Protein AF-A0A9Q0RR83-F1 (afdb_monomer_lite)

Sequence (229 aa):
MINAKQMDTSALAWHAYVWVNCEYFIVNYLAFQCLQTGIFFIMFTTILTIINAGHVNETNRTIWKLIGKCRANNSMLPSIPLSCRMIIANQLREHNRITCIVIASSRELFGYINYIFLLTNIPINIIILRRNLFEKQILQDQILLWIIAFTQFLVSLIVFIPPSWCTKVYHSPAKFIPILQPMLRGPSFWIRYKMKYEDLYHRLIDNGPKLALTIGPMRAITYMTSFEV

Structure (mmCIF, N/CA/C/O backbone):
data_AF-A0A9Q0RR83-F1
#
_entry.id   AF-A0A9Q0RR83-F1
#
loop_
_atom_site.group_PDB
_atom_site.id
_atom_site.type_symbol
_atom_site.label_atom_id
_atom_site.label_alt_id
_atom_site.label_comp_id
_atom_site.label_asym_id
_atom_site.label_entity_id
_atom_site.label_seq_id
_atom_site.pdbx_PDB_ins_code
_atom_site.Cartn_x
_atom_site.Cartn_y
_atom_site.Cartn_z
_atom_site.occupancy
_atom_site.B_iso_or_equiv
_atom_site.auth_seq_id
_atom_site.auth_comp_id
_atom_site.auth_asym_id
_atom_site.auth_atom_id
_atom_site.pdbx_PDB_model_num
ATOM 1 N N . MET A 1 1 ? -39.816 -6.344 62.814 1.00 43.62 1 MET A N 1
ATOM 2 C CA . MET A 1 1 ? -39.928 -6.563 61.357 1.00 43.62 1 MET A CA 1
ATOM 3 C C . MET A 1 1 ? -39.153 -5.462 60.657 1.00 43.62 1 MET A C 1
ATOM 5 O O . MET A 1 1 ? -39.652 -4.355 60.523 1.00 43.62 1 MET A O 1
ATOM 9 N N . ILE A 1 2 ? -37.892 -5.739 60.325 1.00 42.09 2 ILE A N 1
ATOM 10 C CA . ILE A 1 2 ? -37.052 -4.839 59.529 1.00 42.09 2 ILE A CA 1
ATOM 11 C C . ILE A 1 2 ? -37.481 -5.035 58.072 1.00 42.09 2 ILE A C 1
ATOM 13 O O . ILE A 1 2 ? -37.556 -6.167 57.597 1.00 42.09 2 ILE A O 1
ATOM 17 N N . ASN A 1 3 ? -37.852 -3.942 57.408 1.00 40.72 3 ASN A N 1
ATOM 18 C CA . ASN A 1 3 ? -38.357 -3.933 56.039 1.00 40.72 3 ASN A CA 1
ATOM 19 C C . ASN A 1 3 ? -37.326 -4.535 55.068 1.00 40.72 3 ASN A C 1
ATOM 21 O O . ASN A 1 3 ? -36.349 -3.882 54.710 1.00 40.72 3 ASN A O 1
ATOM 25 N N . ALA A 1 4 ? -37.596 -5.744 54.567 1.00 46.06 4 ALA A N 1
ATOM 26 C CA . ALA A 1 4 ? -36.810 -6.407 53.521 1.00 46.06 4 ALA A CA 1
ATOM 27 C C . ALA A 1 4 ? -36.736 -5.602 52.202 1.00 46.06 4 ALA A C 1
ATOM 29 O O . ALA A 1 4 ? -35.872 -5.844 51.370 1.00 46.06 4 ALA A O 1
ATOM 30 N N . LYS A 1 5 ? -37.585 -4.580 52.030 1.00 47.41 5 LYS A N 1
ATOM 31 C CA . LYS A 1 5 ? -37.616 -3.708 50.845 1.00 47.41 5 LYS A CA 1
ATOM 32 C C . LYS A 1 5 ? -36.463 -2.700 50.745 1.00 47.41 5 LYS A C 1
ATOM 34 O O . LYS A 1 5 ? -36.331 -2.049 49.716 1.00 47.41 5 LYS A O 1
ATOM 39 N N . GLN A 1 6 ? -35.654 -2.542 51.793 1.00 47.09 6 GLN A N 1
ATOM 40 C CA . GLN A 1 6 ? -34.568 -1.552 51.833 1.00 47.09 6 GLN A CA 1
ATOM 41 C C . GLN A 1 6 ? -33.177 -2.162 51.571 1.00 47.09 6 GLN A C 1
ATOM 43 O O . GLN A 1 6 ? -32.208 -1.423 51.435 1.00 47.09 6 GLN A O 1
ATOM 48 N N . MET A 1 7 ? -33.082 -3.496 51.463 1.00 42.69 7 MET A N 1
ATOM 49 C CA . MET A 1 7 ? -31.838 -4.216 51.145 1.00 42.69 7 MET A CA 1
ATOM 50 C C . MET A 1 7 ? -31.662 -4.527 49.649 1.00 42.69 7 MET A C 1
ATOM 52 O O . MET A 1 7 ? -30.530 -4.705 49.213 1.00 42.69 7 MET A O 1
ATOM 56 N N . ASP A 1 8 ? -32.724 -4.522 48.837 1.00 49.00 8 ASP A N 1
ATOM 57 C CA . ASP A 1 8 ? -32.602 -4.838 47.401 1.00 49.00 8 ASP A CA 1
ATOM 58 C C . ASP A 1 8 ? -31.987 -3.704 46.567 1.00 49.00 8 ASP A C 1
ATOM 60 O O . ASP A 1 8 ? -31.384 -3.942 45.521 1.00 49.00 8 ASP A O 1
ATOM 64 N N . THR A 1 9 ? -32.077 -2.455 47.026 1.00 53.69 9 THR A N 1
ATOM 65 C CA . THR A 1 9 ? -31.518 -1.310 46.293 1.00 53.69 9 THR A CA 1
ATOM 66 C C . THR A 1 9 ? -30.002 -1.197 46.438 1.00 53.69 9 THR A C 1
ATOM 68 O O . THR A 1 9 ? -29.353 -0.667 45.537 1.00 53.69 9 THR A O 1
ATOM 71 N N . SER A 1 10 ? -29.411 -1.723 47.518 1.00 60.09 10 SER A N 1
ATOM 72 C CA . SER A 1 10 ? -27.960 -1.673 47.727 1.00 60.09 10 SER A CA 1
ATOM 73 C C . SER A 1 10 ? -27.226 -2.700 46.868 1.00 60.09 10 SER A C 1
ATOM 75 O O . SER A 1 10 ? -26.232 -2.345 46.243 1.00 60.09 10 SER A O 1
ATOM 77 N N . ALA A 1 11 ? -27.738 -3.931 46.758 1.00 60.41 11 ALA A N 1
ATOM 78 C CA . ALA A 1 11 ? -27.144 -4.972 45.918 1.00 60.41 11 ALA A CA 1
ATOM 79 C C . ALA A 1 11 ? -27.213 -4.612 44.425 1.00 60.41 11 ALA A C 1
ATOM 81 O O . ALA A 1 11 ? -26.231 -4.784 43.703 1.00 60.41 11 ALA A O 1
ATOM 82 N N . LEU A 1 12 ? -28.337 -4.044 43.974 1.00 65.00 12 LEU A N 1
ATOM 83 C CA . LEU A 1 12 ? -28.515 -3.614 42.586 1.00 65.00 12 LEU A CA 1
ATOM 84 C C . LEU A 1 12 ? -27.626 -2.408 42.237 1.00 65.00 12 LEU A C 1
ATOM 86 O O . LEU A 1 12 ? -27.020 -2.377 41.168 1.00 65.00 12 LEU A O 1
ATOM 90 N N . ALA A 1 13 ? -27.488 -1.444 43.157 1.00 68.00 13 ALA A N 1
ATOM 91 C CA . ALA A 1 13 ? -26.576 -0.311 42.999 1.00 68.00 13 ALA A CA 1
ATOM 92 C C . ALA A 1 13 ? -25.103 -0.750 43.002 1.00 68.00 13 ALA A C 1
ATOM 94 O O . ALA A 1 13 ? -24.301 -0.229 42.227 1.00 68.00 13 ALA A O 1
ATOM 95 N N . TRP A 1 14 ? -24.751 -1.737 43.828 1.00 70.81 14 TRP A N 1
ATOM 96 C CA . TRP A 1 14 ? -23.403 -2.298 43.876 1.00 70.81 14 TRP A CA 1
ATOM 97 C C . TRP A 1 14 ? -23.072 -3.072 42.594 1.00 70.81 14 TRP A C 1
ATOM 99 O O . TRP A 1 14 ? -22.013 -2.863 42.007 1.00 70.81 14 TRP A O 1
ATOM 109 N N . HIS A 1 15 ? -24.009 -3.884 42.093 1.00 68.12 15 HIS A N 1
ATOM 110 C CA . HIS A 1 15 ? -23.879 -4.556 40.798 1.00 68.12 15 HIS A CA 1
ATOM 111 C C . HIS A 1 15 ? -23.732 -3.564 39.641 1.00 68.12 15 HIS A C 1
ATOM 113 O O . HIS A 1 15 ? -22.855 -3.747 38.799 1.00 68.12 15 HIS A O 1
ATOM 119 N N . ALA A 1 16 ? -24.535 -2.496 39.616 1.00 73.06 16 ALA A N 1
ATOM 120 C CA . ALA A 1 16 ? -24.423 -1.445 38.607 1.00 73.06 16 ALA A CA 1
ATOM 121 C C . ALA A 1 16 ? -23.063 -0.730 38.677 1.00 73.06 16 ALA A C 1
ATOM 123 O O . ALA A 1 16 ? -22.430 -0.509 37.647 1.00 73.06 16 ALA A O 1
ATOM 124 N N . TYR A 1 17 ? -22.572 -0.425 39.881 1.00 74.06 17 TYR A N 1
ATOM 125 C CA . TYR A 1 17 ? -21.268 0.207 40.078 1.00 74.06 17 TYR A CA 1
ATOM 126 C C . TYR A 1 17 ? -20.109 -0.684 39.614 1.00 74.06 17 TYR A C 1
ATOM 128 O O . TYR A 1 17 ? -19.226 -0.222 38.891 1.00 74.06 17 TYR A O 1
ATOM 136 N N . VAL A 1 18 ? -20.108 -1.970 39.980 1.00 78.44 18 VAL A N 1
ATOM 137 C CA . VAL A 1 18 ? -19.089 -2.924 39.512 1.00 78.44 18 VAL A CA 1
ATOM 138 C C . VAL A 1 18 ? -19.131 -3.052 37.997 1.00 78.44 18 VAL A C 1
ATOM 140 O O . VAL A 1 18 ? -18.085 -2.998 37.356 1.00 78.44 18 VAL A O 1
ATOM 143 N N . TRP A 1 19 ? -20.326 -3.148 37.415 1.00 78.19 19 TRP A N 1
ATOM 144 C CA . TRP A 1 19 ? -20.486 -3.286 35.973 1.00 78.19 19 TRP A CA 1
ATOM 145 C C . TRP A 1 19 ? -19.945 -2.074 35.207 1.00 78.19 19 TRP A C 1
ATOM 147 O O . TRP A 1 19 ? -19.177 -2.245 34.264 1.00 78.19 19 TRP A O 1
ATOM 157 N N . VAL A 1 20 ? -20.244 -0.853 35.663 1.00 75.94 20 VAL A N 1
ATOM 158 C CA . VAL A 1 20 ? -19.718 0.387 35.065 1.00 75.94 20 VAL A CA 1
ATOM 159 C C . VAL A 1 20 ? -18.190 0.453 35.155 1.00 75.94 20 VAL A C 1
ATOM 161 O O . VAL A 1 20 ? -17.536 0.819 34.179 1.00 75.94 20 VAL A O 1
ATOM 164 N N . ASN A 1 21 ? -17.596 0.055 36.285 1.00 78.06 21 ASN A N 1
ATOM 165 C CA . ASN A 1 21 ? -16.137 0.025 36.427 1.00 78.06 21 ASN A CA 1
ATOM 166 C C . ASN A 1 21 ? -15.485 -1.045 35.540 1.00 78.06 21 ASN A C 1
ATOM 168 O O . ASN A 1 21 ? -14.443 -0.788 34.938 1.00 78.06 21 ASN A O 1
ATOM 172 N N . CYS A 1 22 ? -16.100 -2.225 35.421 1.00 81.44 22 CYS A N 1
ATOM 173 C CA . CYS A 1 22 ? -15.646 -3.268 34.506 1.00 81.44 22 CYS A CA 1
ATOM 174 C C . CYS A 1 22 ? -15.720 -2.803 33.048 1.00 81.44 22 CYS A C 1
ATOM 176 O O . CYS A 1 22 ? -14.748 -2.969 32.314 1.00 81.44 22 CYS A O 1
ATOM 178 N N . GLU A 1 23 ? -16.822 -2.172 32.632 1.00 75.75 23 GLU A N 1
ATOM 179 C CA . GLU A 1 23 ? -16.951 -1.589 31.294 1.00 75.75 23 GLU A CA 1
ATOM 180 C C . GLU A 1 23 ? -15.876 -0.528 31.040 1.00 75.75 23 GLU A C 1
ATOM 182 O O . GLU A 1 23 ? -15.204 -0.571 30.011 1.00 75.75 23 GLU A O 1
ATOM 187 N N . TYR A 1 24 ? -15.656 0.386 31.989 1.00 78.12 24 TYR A N 1
ATOM 188 C CA . TYR A 1 24 ? -14.642 1.430 31.855 1.00 78.12 24 TYR A CA 1
ATOM 189 C C . TYR A 1 24 ? -13.230 0.842 31.740 1.00 78.12 24 TYR A C 1
ATOM 191 O O . TYR A 1 24 ? -12.451 1.257 30.880 1.00 78.12 24 TYR A O 1
ATOM 199 N N . PHE A 1 25 ? -12.902 -0.165 32.554 1.00 82.38 25 PHE A N 1
ATOM 200 C CA . PHE A 1 25 ? -11.623 -0.870 32.476 1.00 82.38 25 PHE A CA 1
ATOM 201 C C . PHE A 1 25 ? -11.433 -1.556 31.117 1.00 82.38 25 PHE A C 1
ATOM 203 O O . PHE A 1 25 ? -10.384 -1.400 30.492 1.00 82.38 25 PHE A O 1
ATOM 210 N N . ILE A 1 26 ? -12.461 -2.255 30.622 1.00 80.06 26 ILE A N 1
ATOM 211 C CA . ILE A 1 26 ? -12.435 -2.926 29.316 1.00 80.06 26 ILE A CA 1
ATOM 212 C C . ILE A 1 26 ? -12.241 -1.906 28.189 1.00 80.06 26 ILE A C 1
ATOM 214 O O . ILE A 1 26 ? -11.388 -2.112 27.328 1.00 80.06 26 ILE A O 1
ATOM 218 N N . VAL A 1 27 ? -12.975 -0.790 28.202 1.00 74.94 27 VAL A N 1
ATOM 219 C CA . VAL A 1 27 ? -12.863 0.260 27.177 1.00 74.94 27 VAL A CA 1
ATOM 220 C C . VAL A 1 27 ? -11.465 0.880 27.169 1.00 74.94 27 VAL A C 1
ATOM 222 O O . VAL A 1 27 ? -10.871 1.011 26.101 1.00 74.94 27 VAL A O 1
ATOM 225 N N . ASN A 1 28 ? -10.901 1.207 28.336 1.00 78.06 28 ASN A N 1
ATOM 226 C CA . ASN A 1 28 ? -9.549 1.771 28.421 1.00 78.06 28 ASN A CA 1
ATOM 227 C C . ASN A 1 28 ? -8.477 0.774 27.974 1.00 78.06 28 ASN A C 1
ATOM 229 O O . ASN A 1 28 ? -7.560 1.140 27.239 1.00 78.06 28 ASN A O 1
ATOM 233 N N . TYR A 1 29 ? -8.608 -0.493 28.371 1.00 82.25 29 TYR A N 1
ATOM 234 C CA . TYR A 1 29 ? -7.702 -1.549 27.935 1.00 82.25 29 TYR A CA 1
ATOM 235 C C . TYR A 1 29 ? -7.748 -1.737 26.412 1.00 82.25 29 TYR A C 1
ATOM 237 O O . TYR A 1 29 ? -6.704 -1.769 25.761 1.00 82.25 29 TYR A O 1
ATOM 245 N N . LEU A 1 30 ? -8.947 -1.797 25.824 1.00 76.25 30 LEU A N 1
ATOM 246 C CA . LEU A 1 30 ? -9.130 -1.913 24.375 1.00 76.25 30 LEU A CA 1
ATOM 247 C C . LEU A 1 30 ? -8.596 -0.688 23.626 1.00 76.25 30 LEU A C 1
ATOM 249 O O . LEU A 1 30 ? -7.949 -0.846 22.593 1.00 76.25 30 LEU A O 1
ATOM 253 N N . ALA A 1 31 ? -8.810 0.520 24.152 1.00 74.44 31 ALA A N 1
ATOM 254 C CA . ALA A 1 31 ? -8.271 1.747 23.572 1.00 74.44 31 ALA A CA 1
ATOM 255 C C . ALA A 1 31 ? -6.734 1.745 23.579 1.00 74.44 31 ALA A C 1
ATOM 257 O O . ALA A 1 31 ? -6.111 2.050 22.561 1.00 74.44 31 ALA A O 1
ATOM 258 N N . PHE A 1 32 ? -6.115 1.335 24.691 1.00 82.00 32 PHE A N 1
ATOM 259 C CA . PHE A 1 32 ? -4.662 1.213 24.794 1.00 82.00 32 PHE A CA 1
ATOM 260 C C . PHE A 1 32 ? -4.104 0.176 23.809 1.00 82.00 32 PHE A C 1
ATOM 262 O O . PHE A 1 32 ? -3.148 0.461 23.087 1.00 82.00 32 PHE A O 1
ATOM 269 N N . GLN A 1 33 ? -4.741 -0.994 23.708 1.00 79.25 33 GLN A N 1
ATOM 270 C CA . GLN A 1 33 ? -4.362 -2.029 22.741 1.00 79.25 33 GLN A CA 1
ATOM 271 C C . GLN A 1 33 ? -4.506 -1.549 21.291 1.00 79.25 33 GLN A C 1
ATOM 273 O O . GLN A 1 33 ? -3.616 -1.775 20.468 1.00 79.25 33 GLN A O 1
ATOM 278 N N . CYS A 1 34 ? -5.588 -0.835 20.968 1.00 75.56 34 CYS A N 1
ATOM 279 C CA . CYS A 1 34 ? -5.803 -0.245 19.646 1.00 75.56 34 CYS A CA 1
ATOM 280 C C . CYS A 1 34 ? -4.717 0.786 19.299 1.00 75.56 34 CYS A C 1
ATOM 282 O O . CYS A 1 34 ? -4.248 0.844 18.163 1.00 75.56 34 CYS A O 1
ATOM 284 N N . LEU A 1 35 ? -4.287 1.586 20.275 1.00 81.69 35 LEU A N 1
ATOM 285 C CA . LEU A 1 35 ? -3.242 2.586 20.083 1.00 81.69 35 LEU A CA 1
ATOM 286 C C . LEU A 1 35 ? -1.868 1.930 19.895 1.00 81.69 35 LEU A C 1
ATOM 288 O O . LEU A 1 35 ? -1.144 2.283 18.966 1.00 81.69 35 LEU A O 1
ATOM 292 N N . GLN A 1 36 ? -1.526 0.936 20.717 1.00 84.88 36 GLN A N 1
ATOM 293 C CA . GLN A 1 36 ? -0.263 0.202 20.607 1.00 84.88 36 GLN A CA 1
ATOM 294 C C . GLN A 1 36 ? -0.145 -0.533 19.263 1.00 84.88 36 GLN A C 1
ATOM 296 O O . GLN A 1 36 ? 0.878 -0.429 18.581 1.00 84.88 36 GLN A O 1
ATOM 301 N N . THR A 1 37 ? -1.201 -1.241 18.856 1.00 81.31 37 THR A N 1
ATOM 302 C CA . THR A 1 37 ? -1.258 -1.915 17.549 1.00 81.31 37 THR A CA 1
ATOM 303 C C . THR A 1 37 ? -1.238 -0.911 16.398 1.00 81.31 37 THR A C 1
ATOM 305 O O . THR A 1 37 ? -0.493 -1.098 15.437 1.00 81.31 37 THR A O 1
ATOM 308 N N . GLY A 1 38 ? -1.962 0.204 16.525 1.00 81.94 38 GLY A N 1
ATOM 309 C CA . GLY A 1 38 ? -1.946 1.305 15.567 1.00 81.94 38 GLY A CA 1
ATOM 310 C C . GLY A 1 38 ? -0.547 1.870 15.326 1.00 81.94 38 GLY A C 1
ATOM 311 O O . GLY A 1 38 ? -0.111 1.954 14.181 1.00 81.94 38 GLY A O 1
ATOM 312 N N . ILE A 1 39 ? 0.193 2.196 16.390 1.00 86.19 39 ILE A N 1
ATOM 313 C CA . ILE A 1 39 ? 1.569 2.712 16.291 1.00 86.19 39 ILE A CA 1
ATOM 314 C C . ILE A 1 39 ? 2.483 1.712 15.580 1.00 86.19 39 ILE A C 1
ATOM 316 O O . ILE A 1 39 ? 3.244 2.100 14.690 1.00 86.19 39 ILE A O 1
ATOM 320 N N . PHE A 1 40 ? 2.397 0.430 15.942 1.00 85.75 40 PHE A N 1
ATOM 321 C CA . PHE A 1 40 ? 3.182 -0.620 15.299 1.00 85.75 40 PHE A CA 1
ATOM 322 C C . PHE A 1 40 ? 2.916 -0.674 1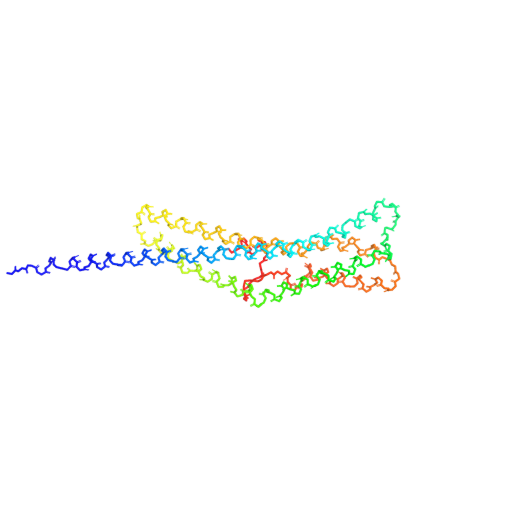3.786 1.00 85.75 40 PHE A C 1
ATOM 324 O O . PHE A 1 40 ? 3.863 -0.669 12.993 1.00 85.75 40 PHE A O 1
ATOM 331 N N . PHE A 1 41 ? 1.644 -0.641 13.370 1.00 82.31 41 PHE A N 1
ATOM 332 C CA . PHE A 1 41 ? 1.292 -0.640 11.950 1.00 82.31 41 PHE A CA 1
ATOM 333 C C . PHE A 1 41 ? 1.744 0.621 11.231 1.00 82.31 41 PHE A C 1
ATOM 335 O O . PHE A 1 41 ? 2.294 0.510 10.140 1.00 82.31 41 PHE A O 1
ATOM 342 N N . ILE A 1 42 ? 1.597 1.793 11.847 1.00 86.31 42 ILE A N 1
ATOM 343 C CA . ILE A 1 42 ? 2.068 3.061 11.280 1.00 86.31 42 ILE A CA 1
ATOM 344 C C . ILE A 1 42 ? 3.574 3.011 11.009 1.00 86.31 42 ILE A C 1
ATOM 346 O O . ILE A 1 42 ? 4.007 3.332 9.900 1.00 86.31 42 ILE A O 1
ATOM 350 N N . MET A 1 43 ? 4.388 2.590 11.983 1.00 86.88 43 MET A N 1
ATOM 351 C CA . MET A 1 43 ? 5.840 2.498 11.790 1.00 86.88 43 MET A CA 1
ATOM 352 C C . MET A 1 43 ? 6.176 1.547 10.640 1.00 86.88 43 MET A C 1
ATOM 354 O O . MET A 1 43 ? 6.969 1.877 9.755 1.00 86.88 43 MET A O 1
ATOM 358 N N . PHE A 1 44 ? 5.531 0.384 10.622 1.00 82.00 44 PHE A N 1
ATOM 359 C CA . PHE A 1 44 ? 5.811 -0.658 9.650 1.00 82.00 44 PHE A CA 1
ATOM 360 C C . PHE A 1 44 ? 5.388 -0.277 8.221 1.00 82.00 44 PHE A C 1
ATOM 362 O O . PHE A 1 44 ? 6.184 -0.423 7.289 1.00 82.00 44 PHE A O 1
ATOM 369 N N . THR A 1 45 ? 4.182 0.274 8.025 1.00 82.75 45 THR A N 1
ATOM 370 C CA . THR A 1 45 ? 3.717 0.722 6.700 1.00 82.75 45 THR A CA 1
ATOM 371 C C . THR A 1 45 ? 4.531 1.903 6.184 1.00 82.75 45 THR A C 1
ATOM 373 O O . THR A 1 45 ? 4.801 1.978 4.982 1.00 82.75 45 THR A O 1
ATOM 376 N N . THR A 1 46 ? 4.985 2.790 7.072 1.00 85.25 46 THR A N 1
ATOM 377 C CA . THR A 1 46 ? 5.823 3.936 6.704 1.00 85.25 46 THR A CA 1
ATOM 378 C C . THR A 1 46 ? 7.203 3.481 6.234 1.00 85.25 46 THR A C 1
ATOM 380 O O . THR A 1 46 ? 7.629 3.872 5.147 1.00 85.25 46 THR A O 1
ATOM 383 N N . ILE A 1 47 ? 7.874 2.599 6.985 1.00 86.06 47 ILE A N 1
ATOM 384 C CA . ILE A 1 47 ? 9.186 2.045 6.605 1.00 86.06 47 ILE A CA 1
ATOM 385 C C . ILE A 1 47 ? 9.092 1.313 5.268 1.00 86.06 47 ILE A C 1
ATOM 387 O O . ILE A 1 47 ? 9.883 1.582 4.360 1.00 86.06 47 ILE A O 1
ATOM 391 N N . LEU A 1 48 ? 8.096 0.431 5.127 1.00 82.62 48 LEU A N 1
ATOM 392 C CA . LEU A 1 48 ? 7.871 -0.297 3.885 1.00 82.62 48 LEU A CA 1
ATOM 393 C C . LEU A 1 48 ? 7.710 0.679 2.723 1.00 82.62 48 LEU A C 1
ATOM 395 O O . LEU A 1 48 ? 8.386 0.539 1.710 1.00 82.62 48 LEU A O 1
ATOM 399 N N . THR A 1 49 ? 6.849 1.684 2.883 1.00 84.81 49 THR A N 1
ATOM 400 C CA . THR A 1 49 ? 6.563 2.669 1.839 1.00 84.81 49 THR A CA 1
ATOM 401 C C . THR A 1 49 ? 7.809 3.456 1.450 1.00 84.81 49 THR A C 1
ATOM 403 O O . THR A 1 49 ? 8.062 3.613 0.258 1.00 84.81 49 THR A O 1
ATOM 406 N N . ILE A 1 50 ? 8.613 3.908 2.417 1.00 87.25 50 ILE A N 1
ATOM 407 C CA . ILE A 1 50 ? 9.844 4.667 2.159 1.00 87.25 50 ILE A CA 1
ATOM 408 C C . ILE A 1 50 ? 10.826 3.842 1.325 1.00 87.25 50 ILE A C 1
ATOM 410 O O . ILE A 1 50 ? 11.284 4.316 0.285 1.00 87.25 50 ILE A O 1
ATOM 414 N N . ILE A 1 51 ? 11.119 2.609 1.743 1.00 86.81 51 ILE A N 1
ATOM 415 C CA . ILE A 1 51 ? 12.096 1.746 1.064 1.00 86.81 51 ILE A CA 1
ATOM 416 C C . ILE A 1 51 ? 11.613 1.431 -0.353 1.00 86.81 51 ILE A C 1
ATOM 418 O O . ILE A 1 51 ? 12.303 1.660 -1.348 1.00 86.81 51 ILE A O 1
ATOM 422 N N . ASN A 1 52 ? 10.382 0.948 -0.452 1.00 84.50 52 ASN A N 1
ATOM 423 C CA . ASN A 1 52 ? 9.835 0.428 -1.689 1.00 84.50 52 ASN A CA 1
ATOM 424 C C . ASN A 1 52 ? 9.519 1.516 -2.719 1.00 84.50 52 ASN A C 1
ATOM 426 O O . ASN A 1 52 ? 9.929 1.420 -3.880 1.00 84.50 52 ASN A O 1
ATOM 430 N N . ALA A 1 53 ? 8.803 2.564 -2.309 1.00 87.06 53 ALA A N 1
ATOM 431 C CA . ALA A 1 53 ? 8.487 3.671 -3.201 1.00 87.06 53 ALA A CA 1
ATOM 432 C C . ALA A 1 53 ? 9.743 4.490 -3.526 1.00 87.06 53 ALA A C 1
ATOM 434 O O . ALA A 1 53 ? 9.868 4.983 -4.647 1.00 87.06 53 ALA A O 1
ATOM 435 N N . GLY A 1 54 ? 10.686 4.604 -2.583 1.00 87.12 54 GLY A N 1
ATOM 436 C CA . GLY A 1 54 ? 11.980 5.250 -2.792 1.00 87.12 54 GLY A CA 1
ATOM 437 C C . GLY A 1 54 ? 12.758 4.612 -3.940 1.00 87.12 54 GLY A C 1
ATOM 438 O O . GLY A 1 54 ? 13.074 5.296 -4.916 1.00 87.12 54 GLY A O 1
ATOM 439 N N . HIS A 1 55 ? 12.973 3.294 -3.890 1.00 87.31 55 HIS A N 1
ATOM 440 C CA . HIS A 1 55 ? 13.704 2.573 -4.937 1.00 87.31 55 HIS A CA 1
ATOM 441 C C . HIS A 1 55 ? 13.016 2.632 -6.311 1.00 87.31 55 HIS A C 1
ATOM 443 O O . HIS A 1 55 ? 13.672 2.823 -7.341 1.00 87.31 55 HIS A O 1
ATOM 449 N N . VAL A 1 56 ? 11.684 2.524 -6.362 1.00 88.12 56 VAL A N 1
ATOM 450 C CA . VAL A 1 56 ? 10.949 2.652 -7.632 1.00 88.12 56 VAL A CA 1
ATOM 451 C C . VAL A 1 56 ? 11.029 4.076 -8.183 1.00 88.12 56 VAL A C 1
ATOM 453 O O . VAL A 1 56 ? 11.253 4.264 -9.377 1.00 88.12 56 VAL A O 1
ATOM 456 N N . ASN A 1 57 ? 10.911 5.099 -7.337 1.00 90.19 57 ASN A N 1
ATOM 457 C CA . ASN A 1 57 ? 11.040 6.486 -7.781 1.00 90.19 57 ASN A CA 1
ATOM 458 C C . ASN A 1 57 ? 12.454 6.806 -8.276 1.00 90.19 57 ASN A C 1
ATOM 460 O O . ASN A 1 57 ? 12.605 7.500 -9.282 1.00 90.19 57 ASN A O 1
ATOM 464 N N . GLU A 1 58 ? 13.490 6.294 -7.614 1.00 89.81 58 GLU A N 1
ATOM 465 C CA . GLU A 1 58 ? 14.882 6.493 -8.017 1.00 89.81 58 GLU A CA 1
ATOM 466 C C . GLU A 1 58 ? 15.181 5.861 -9.386 1.00 89.81 58 GLU A C 1
ATOM 468 O O . GLU A 1 58 ? 15.723 6.516 -10.289 1.00 89.81 58 GLU A O 1
ATOM 473 N N . THR A 1 59 ? 14.754 4.612 -9.583 1.00 88.56 59 THR A N 1
ATOM 474 C CA . THR A 1 59 ? 14.906 3.914 -10.868 1.00 88.56 59 THR A CA 1
ATOM 475 C C . THR A 1 59 ? 14.117 4.611 -11.981 1.00 88.56 59 THR A C 1
ATOM 477 O O . THR A 1 59 ? 14.658 4.865 -13.061 1.00 88.56 59 THR A O 1
ATOM 480 N N . ASN A 1 60 ? 12.885 5.044 -11.705 1.00 90.00 60 ASN A N 1
ATOM 481 C CA . ASN A 1 60 ? 12.059 5.779 -12.664 1.00 90.00 60 ASN A CA 1
ATOM 482 C C . ASN A 1 60 ? 12.632 7.162 -13.003 1.00 90.00 60 ASN A C 1
ATOM 484 O O . ASN A 1 60 ? 12.621 7.566 -14.167 1.00 90.00 60 ASN A O 1
ATOM 488 N N . ARG A 1 61 ? 13.190 7.886 -12.025 1.00 90.88 61 ARG A N 1
ATOM 489 C CA . ARG A 1 61 ? 13.856 9.180 -12.252 1.00 90.88 61 ARG A CA 1
ATOM 490 C C . ARG A 1 61 ? 15.060 9.029 -13.178 1.00 90.88 61 ARG A C 1
ATOM 492 O O . ARG A 1 61 ? 15.306 9.906 -14.005 1.00 90.88 61 ARG A O 1
ATOM 499 N N . THR A 1 62 ? 15.790 7.925 -13.065 1.00 90.12 62 THR A N 1
ATOM 500 C CA . THR A 1 62 ? 16.928 7.620 -13.941 1.00 90.12 62 THR A CA 1
ATOM 501 C C . THR A 1 62 ? 16.482 7.430 -15.393 1.00 90.12 62 THR A C 1
ATOM 503 O O . THR A 1 62 ? 17.093 8.006 -16.296 1.00 90.12 62 THR A O 1
ATOM 506 N N . ILE A 1 63 ? 15.368 6.727 -15.624 1.00 90.19 63 ILE A N 1
ATOM 507 C CA . ILE A 1 63 ? 14.771 6.585 -16.962 1.00 90.19 63 ILE A CA 1
ATOM 508 C C . ILE A 1 63 ? 14.262 7.926 -17.498 1.00 90.19 63 ILE A C 1
ATOM 510 O O . ILE A 1 63 ? 14.551 8.272 -18.640 1.00 90.19 63 ILE A O 1
ATOM 514 N N . TRP A 1 64 ? 13.587 8.736 -16.681 1.00 90.44 64 TRP A N 1
ATOM 515 C CA . TRP A 1 64 ? 13.144 10.072 -17.097 1.00 90.44 64 TRP A CA 1
ATOM 516 C C . TRP A 1 64 ? 14.302 10.986 -17.501 1.00 90.44 64 TRP A C 1
ATOM 518 O O . TRP A 1 64 ? 14.221 11.666 -18.524 1.00 90.44 64 TRP A O 1
ATOM 528 N N . LYS A 1 65 ? 15.408 10.973 -16.746 1.00 90.44 65 LYS A N 1
ATOM 529 C CA . LYS A 1 65 ? 16.634 11.699 -17.115 1.00 90.44 65 LYS A CA 1
ATOM 530 C C . LYS A 1 65 ? 17.199 11.203 -18.447 1.00 90.44 65 LYS A C 1
ATOM 532 O O . LYS A 1 65 ? 17.633 12.019 -19.255 1.00 90.44 65 LYS A O 1
ATOM 537 N N . LEU A 1 66 ? 17.188 9.889 -18.687 1.00 87.75 66 LEU A N 1
ATOM 538 C CA . LEU A 1 66 ? 17.640 9.302 -19.949 1.00 87.75 66 LEU A CA 1
ATOM 539 C C . LEU A 1 66 ? 16.765 9.752 -21.127 1.00 87.75 66 LEU A C 1
ATOM 541 O O . LEU A 1 66 ? 17.297 10.214 -22.135 1.00 87.75 66 LEU A O 1
ATOM 545 N N . ILE A 1 67 ? 15.440 9.676 -20.981 1.00 87.12 67 ILE A N 1
ATOM 546 C CA . ILE A 1 67 ? 14.476 10.133 -21.991 1.00 87.12 67 ILE A CA 1
ATOM 547 C C . ILE A 1 67 ? 14.682 11.625 -22.285 1.00 87.12 67 ILE A C 1
ATOM 549 O O . ILE A 1 67 ? 14.756 12.015 -23.448 1.00 87.12 67 ILE A O 1
ATOM 553 N N . GLY A 1 68 ? 14.840 12.449 -21.243 1.00 87.25 68 GLY A N 1
ATOM 554 C CA . GLY A 1 68 ? 15.099 13.884 -21.376 1.00 87.25 68 GLY A CA 1
ATOM 555 C C . GLY A 1 68 ? 16.385 14.189 -22.147 1.00 87.25 68 GLY A C 1
ATOM 556 O O . GLY A 1 68 ? 16.357 14.994 -23.073 1.00 87.25 68 GLY A O 1
ATOM 557 N N . LYS A 1 69 ? 17.488 13.492 -21.836 1.00 86.44 69 LYS A N 1
ATOM 558 C CA . LYS A 1 69 ? 18.758 13.616 -22.576 1.00 86.44 69 LYS A CA 1
ATOM 559 C C . LYS A 1 69 ? 18.615 13.216 -24.046 1.00 86.44 69 LYS A C 1
ATOM 561 O O . LYS A 1 69 ? 19.114 13.917 -24.919 1.00 86.44 69 LYS A O 1
ATOM 566 N N . CYS A 1 70 ? 17.908 12.122 -24.329 1.00 82.12 70 CYS A N 1
ATOM 567 C CA . CYS A 1 70 ? 17.693 11.663 -25.704 1.00 82.12 70 CYS A CA 1
ATOM 568 C C . CYS A 1 70 ? 16.815 12.637 -26.504 1.00 82.12 70 CYS A C 1
ATOM 570 O O . CYS A 1 70 ? 17.055 12.837 -27.690 1.00 82.12 70 CYS A O 1
ATOM 572 N N . ARG A 1 71 ? 15.828 13.272 -25.857 1.00 82.19 71 ARG A N 1
ATOM 573 C CA . ARG A 1 71 ? 14.970 14.289 -26.480 1.00 82.19 71 ARG A CA 1
ATOM 574 C C . ARG A 1 71 ? 15.713 15.610 -26.721 1.00 82.19 71 ARG A C 1
ATOM 576 O O . ARG A 1 71 ? 15.504 16.221 -27.759 1.00 82.19 71 ARG A O 1
ATOM 583 N N . ALA A 1 72 ? 16.586 16.029 -25.802 1.00 82.50 72 ALA A N 1
ATOM 584 C CA . ALA A 1 72 ? 17.366 17.265 -25.929 1.00 82.50 72 ALA A CA 1
ATOM 585 C C . ALA A 1 72 ? 18.395 17.225 -27.074 1.00 82.50 72 ALA A C 1
ATOM 587 O O . ALA A 1 72 ? 18.742 18.265 -27.623 1.00 82.50 72 ALA A O 1
ATOM 588 N N . ASN A 1 73 ? 18.848 16.033 -27.472 1.00 76.62 73 ASN A N 1
ATOM 589 C CA . ASN A 1 73 ? 19.824 15.859 -28.550 1.00 76.62 73 ASN A CA 1
ATOM 590 C C . ASN A 1 73 ? 19.270 16.098 -29.974 1.00 76.62 73 ASN A C 1
ATOM 592 O O . ASN A 1 73 ? 19.983 15.808 -30.930 1.00 76.62 73 ASN A O 1
ATOM 596 N N . ASN A 1 74 ? 18.039 16.611 -30.140 1.00 60.19 74 ASN A N 1
ATOM 597 C CA . ASN A 1 74 ? 17.451 17.075 -31.413 1.00 60.19 74 ASN A CA 1
ATOM 598 C C . ASN A 1 74 ? 17.645 16.141 -32.628 1.00 60.19 74 ASN A C 1
ATOM 600 O O . ASN A 1 74 ? 17.667 16.583 -33.775 1.00 60.19 74 ASN A O 1
ATOM 604 N N . SER A 1 75 ? 17.750 14.831 -32.402 1.00 60.84 75 SER A N 1
ATOM 605 C CA . SER A 1 75 ? 17.716 13.865 -33.497 1.00 60.84 75 SER A CA 1
ATOM 606 C C . SER A 1 75 ? 16.265 13.688 -33.938 1.00 60.84 75 SER A C 1
ATOM 608 O O . SER A 1 75 ? 15.372 13.499 -33.113 1.00 60.84 75 SER A O 1
ATOM 610 N N . MET A 1 76 ? 16.035 13.742 -35.253 1.00 56.50 76 MET A N 1
ATOM 611 C CA . MET A 1 76 ? 14.715 13.630 -35.895 1.00 56.50 76 MET A CA 1
ATOM 612 C C . MET A 1 76 ? 13.941 12.366 -35.457 1.00 56.50 76 MET A C 1
ATOM 614 O O . MET A 1 76 ? 12.715 12.330 -35.499 1.00 56.50 76 MET A O 1
ATOM 618 N N . LEU A 1 77 ? 14.668 11.349 -34.980 1.00 63.72 77 LEU A N 1
ATOM 619 C CA . LEU A 1 77 ? 14.171 10.158 -34.297 1.00 63.72 77 LEU A CA 1
ATOM 620 C C . LEU A 1 77 ? 15.040 9.901 -33.056 1.00 63.72 77 LEU A C 1
ATOM 622 O O . LEU A 1 77 ? 16.137 9.352 -33.198 1.00 63.72 77 LEU A O 1
ATOM 626 N N . PRO A 1 78 ? 14.590 10.272 -31.844 1.00 66.50 78 PRO A N 1
ATOM 627 C CA . PRO A 1 78 ? 15.385 10.074 -30.644 1.00 66.50 78 PRO A CA 1
ATOM 628 C C . PRO A 1 78 ? 15.513 8.574 -30.369 1.00 66.50 78 PRO A C 1
ATOM 630 O O . PRO A 1 78 ? 14.549 7.903 -30.001 1.00 66.50 78 PRO A O 1
ATOM 633 N N . SER A 1 79 ? 16.714 8.044 -30.584 1.00 72.06 79 SER A N 1
ATOM 634 C CA . SER A 1 79 ? 17.059 6.647 -30.327 1.00 72.06 79 SER A CA 1
ATOM 635 C C . SER A 1 79 ? 17.922 6.551 -29.078 1.00 72.06 79 SER A C 1
ATOM 637 O O . SER A 1 79 ? 18.781 7.397 -28.823 1.00 72.06 79 SER A O 1
ATOM 639 N N . ILE A 1 80 ? 17.669 5.531 -28.261 1.00 76.25 80 ILE A N 1
ATOM 640 C CA . ILE A 1 80 ? 18.458 5.312 -27.051 1.00 76.25 80 ILE A CA 1
ATOM 641 C C . ILE A 1 80 ? 19.769 4.614 -27.434 1.00 76.25 80 ILE A C 1
ATOM 643 O O . ILE A 1 80 ? 19.725 3.544 -28.051 1.00 76.25 80 ILE A O 1
ATOM 647 N N . PRO A 1 81 ? 20.937 5.161 -27.043 1.00 74.00 81 PRO A N 1
ATOM 648 C CA . PRO A 1 81 ? 22.220 4.526 -27.310 1.00 74.00 81 PRO A CA 1
ATOM 649 C C . PRO A 1 81 ? 22.307 3.122 -26.704 1.00 74.00 81 PRO A C 1
ATOM 651 O O . PRO A 1 81 ? 21.823 2.867 -25.598 1.00 74.00 81 PRO A O 1
ATOM 654 N N . LEU A 1 82 ? 23.020 2.219 -27.382 1.00 73.00 82 LEU A N 1
ATOM 655 C CA . LEU A 1 82 ? 23.299 0.864 -26.884 1.00 73.00 82 LEU A CA 1
ATOM 656 C C . LEU A 1 82 ? 23.994 0.866 -25.511 1.00 73.00 82 LEU A C 1
ATOM 658 O O . LEU A 1 82 ? 23.757 -0.037 -24.711 1.00 73.00 82 LEU A O 1
ATOM 662 N N . SER A 1 83 ? 24.786 1.894 -25.196 1.00 75.19 83 SER A N 1
ATOM 663 C CA . SER A 1 83 ? 25.440 2.065 -23.890 1.00 75.19 83 SER A CA 1
ATOM 664 C C . SER A 1 83 ? 24.447 2.223 -22.730 1.00 75.19 83 SER A C 1
ATOM 666 O O . SER A 1 83 ? 24.737 1.821 -21.605 1.00 75.19 83 SER A O 1
ATOM 668 N N . CYS A 1 84 ? 23.235 2.721 -22.990 1.00 80.69 84 CYS A N 1
ATOM 669 C CA . CYS A 1 84 ? 22.187 2.889 -21.981 1.00 80.69 84 CYS A CA 1
ATOM 670 C C . CYS A 1 84 ? 21.347 1.619 -21.758 1.00 80.69 84 CYS A C 1
ATOM 672 O O . CYS A 1 84 ? 20.470 1.595 -20.893 1.00 80.69 84 CYS A O 1
ATOM 674 N N . ARG A 1 85 ? 21.633 0.531 -22.485 1.00 78.56 85 ARG A N 1
ATOM 675 C CA . ARG A 1 85 ? 20.947 -0.765 -22.362 1.00 78.56 85 ARG A CA 1
ATOM 676 C C . ARG A 1 85 ? 20.988 -1.329 -20.947 1.00 78.56 85 ARG A C 1
ATOM 678 O O . ARG A 1 85 ? 19.982 -1.857 -20.484 1.00 78.56 85 ARG A O 1
ATOM 685 N N . MET A 1 86 ? 22.133 -1.236 -20.269 1.00 83.31 86 MET A N 1
ATOM 686 C CA . MET A 1 86 ? 22.261 -1.749 -18.901 1.00 83.31 86 MET A CA 1
ATOM 687 C C . MET A 1 86 ? 21.341 -1.005 -17.930 1.00 83.31 86 MET A C 1
ATOM 689 O O . MET A 1 86 ? 20.773 -1.629 -17.046 1.00 83.31 86 MET A O 1
ATOM 693 N N . ILE A 1 87 ? 21.118 0.295 -18.140 1.00 86.88 87 ILE A N 1
ATOM 694 C CA . ILE A 1 87 ? 20.239 1.114 -17.293 1.00 86.88 87 ILE A CA 1
ATOM 695 C C . ILE A 1 87 ? 18.789 0.633 -17.415 1.00 86.88 87 ILE A C 1
ATOM 697 O O . ILE A 1 87 ? 18.112 0.431 -16.411 1.00 86.88 87 ILE A O 1
ATOM 701 N N . ILE A 1 88 ? 18.333 0.397 -18.645 1.00 85.38 88 ILE A N 1
ATOM 702 C CA . ILE A 1 88 ? 16.980 -0.088 -18.944 1.00 85.38 88 ILE A CA 1
ATOM 703 C C . ILE A 1 88 ? 16.780 -1.514 -18.413 1.00 85.38 88 ILE A C 1
ATOM 705 O O . ILE A 1 88 ? 15.785 -1.809 -17.753 1.00 85.38 88 ILE A O 1
ATOM 709 N N . ALA A 1 89 ? 17.757 -2.393 -18.643 1.00 85.81 89 ALA A N 1
ATOM 710 C CA . ALA A 1 89 ? 17.735 -3.759 -18.132 1.00 85.81 89 ALA A CA 1
ATOM 711 C C . ALA A 1 89 ? 17.693 -3.803 -16.596 1.00 85.81 89 ALA A C 1
ATOM 713 O O . ALA A 1 89 ? 16.916 -4.570 -16.026 1.00 85.81 89 ALA A O 1
ATOM 714 N N . ASN A 1 90 ? 18.499 -2.965 -15.940 1.00 88.38 90 ASN A N 1
ATOM 715 C CA . ASN A 1 90 ? 18.530 -2.852 -14.487 1.00 88.38 90 ASN A CA 1
ATOM 716 C C . ASN A 1 90 ? 17.211 -2.299 -13.951 1.00 88.38 90 ASN A C 1
ATOM 718 O O . ASN A 1 90 ? 16.680 -2.871 -13.010 1.00 88.38 90 ASN A O 1
ATOM 722 N N . GLN A 1 91 ? 16.628 -1.269 -14.574 1.00 90.19 91 GLN A N 1
ATOM 723 C CA . GLN A 1 91 ? 15.326 -0.753 -14.143 1.00 90.19 91 GLN A CA 1
ATOM 724 C C . GLN A 1 91 ? 14.248 -1.838 -14.192 1.00 90.19 91 GLN A C 1
ATOM 726 O O . GLN A 1 91 ? 13.506 -1.999 -13.227 1.00 90.19 91 GLN A O 1
ATOM 731 N N . LEU A 1 92 ? 14.185 -2.616 -15.272 1.00 87.44 92 LEU A N 1
ATOM 732 C CA . LEU A 1 92 ? 13.206 -3.693 -15.393 1.00 87.44 92 LEU A CA 1
ATOM 733 C C . LEU A 1 92 ? 13.451 -4.815 -14.370 1.00 87.44 92 LEU A C 1
ATOM 735 O O . LEU A 1 92 ? 12.504 -5.373 -13.816 1.00 87.44 92 LEU A O 1
ATOM 739 N N . ARG A 1 93 ? 14.722 -5.145 -14.105 1.00 89.25 93 ARG A N 1
ATOM 740 C CA . ARG A 1 93 ? 15.110 -6.143 -13.100 1.00 89.25 93 ARG A CA 1
ATOM 741 C C . ARG A 1 93 ? 14.730 -5.699 -11.690 1.00 89.25 93 ARG A C 1
ATOM 743 O O . ARG A 1 93 ? 14.122 -6.485 -10.970 1.00 89.25 93 ARG A O 1
ATOM 750 N N . GLU A 1 94 ? 15.060 -4.467 -11.318 1.00 88.31 94 GLU A N 1
ATOM 751 C CA . GLU A 1 94 ? 14.744 -3.919 -9.997 1.00 88.31 94 GLU A CA 1
ATOM 752 C C . GLU A 1 94 ? 13.239 -3.745 -9.815 1.00 88.31 94 GLU A C 1
ATOM 754 O O . GLU A 1 94 ? 12.706 -4.127 -8.778 1.00 88.31 94 GLU A O 1
ATOM 759 N N . HIS A 1 95 ? 12.526 -3.274 -10.842 1.00 87.81 95 HIS A N 1
ATOM 760 C CA . HIS A 1 95 ? 11.071 -3.181 -10.788 1.00 87.81 95 HIS A CA 1
ATOM 761 C C . HIS A 1 95 ? 10.441 -4.556 -10.535 1.00 87.81 95 HIS A C 1
ATOM 763 O O . HIS A 1 95 ? 9.707 -4.710 -9.567 1.00 87.81 95 HIS A O 1
ATOM 769 N N . ASN A 1 96 ? 10.820 -5.584 -11.305 1.00 87.00 96 ASN A N 1
ATOM 770 C CA . ASN A 1 96 ? 10.331 -6.948 -11.083 1.00 87.00 96 ASN A CA 1
ATOM 771 C C . ASN A 1 96 ? 10.701 -7.494 -9.699 1.00 87.00 96 ASN A C 1
ATOM 773 O O . ASN A 1 96 ? 9.878 -8.147 -9.064 1.00 87.00 9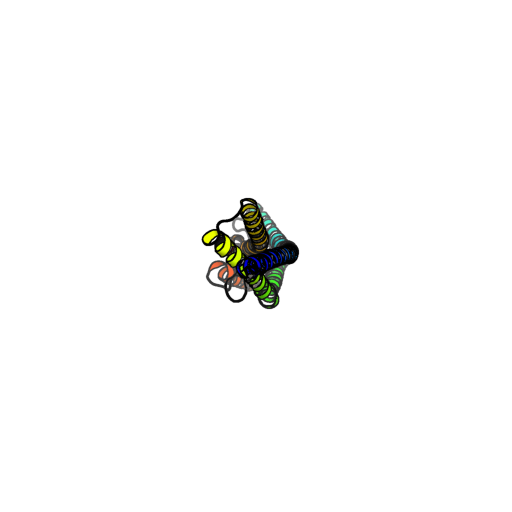6 ASN A O 1
ATOM 777 N N . ARG A 1 97 ? 11.923 -7.236 -9.218 1.00 87.94 97 ARG A N 1
ATOM 778 C CA . ARG A 1 97 ? 12.366 -7.680 -7.892 1.00 87.94 97 ARG A CA 1
ATOM 779 C C . ARG A 1 97 ? 11.495 -7.080 -6.791 1.00 87.94 97 ARG A C 1
ATOM 781 O O . ARG A 1 97 ? 11.004 -7.821 -5.944 1.00 87.94 97 ARG A O 1
ATOM 788 N N . ILE A 1 98 ? 11.284 -5.765 -6.819 1.00 86.88 98 ILE A N 1
ATOM 789 C CA . ILE A 1 98 ? 10.467 -5.070 -5.820 1.00 86.88 98 ILE A CA 1
ATOM 790 C C . ILE A 1 98 ? 9.011 -5.528 -5.929 1.00 86.88 98 ILE A C 1
ATOM 792 O O . ILE A 1 98 ? 8.389 -5.825 -4.915 1.00 86.88 98 ILE A O 1
ATOM 796 N N . THR A 1 99 ? 8.478 -5.667 -7.143 1.00 83.31 99 THR A N 1
ATOM 797 C CA . THR A 1 99 ? 7.129 -6.192 -7.371 1.00 83.31 99 THR A CA 1
ATOM 798 C C . THR A 1 99 ? 6.942 -7.585 -6.768 1.00 83.31 99 THR A C 1
ATOM 800 O O . THR A 1 99 ? 5.948 -7.819 -6.083 1.00 83.31 99 THR A O 1
ATOM 803 N N . CYS A 1 100 ? 7.895 -8.501 -6.962 1.00 84.44 100 CYS A N 1
ATOM 804 C CA . CYS A 1 100 ? 7.840 -9.830 -6.353 1.00 84.44 100 CYS A CA 1
ATOM 805 C C . CYS A 1 100 ? 7.848 -9.762 -4.823 1.00 84.44 100 CYS A C 1
ATOM 807 O O . CYS A 1 100 ? 7.045 -10.446 -4.193 1.00 84.44 100 CYS A O 1
ATOM 809 N N . ILE A 1 101 ? 8.707 -8.921 -4.234 1.00 84.94 101 ILE A N 1
ATOM 810 C CA . ILE A 1 101 ? 8.757 -8.721 -2.778 1.00 84.94 101 ILE A CA 1
ATOM 811 C C . ILE A 1 101 ? 7.398 -8.236 -2.272 1.00 84.94 101 ILE A C 1
ATOM 813 O O . ILE A 1 101 ? 6.852 -8.819 -1.347 1.00 84.94 101 ILE A O 1
ATOM 817 N N . VAL A 1 102 ? 6.801 -7.234 -2.916 1.00 82.44 102 VAL A N 1
ATOM 818 C CA . VAL A 1 102 ? 5.507 -6.670 -2.504 1.00 82.44 102 VAL A CA 1
ATOM 819 C C . VAL A 1 102 ? 4.393 -7.698 -2.580 1.00 82.44 102 VAL A C 1
ATOM 821 O O . VAL A 1 102 ? 3.612 -7.801 -1.642 1.00 82.44 102 VAL A O 1
ATOM 824 N N . ILE A 1 103 ? 4.315 -8.469 -3.667 1.00 81.56 103 ILE A N 1
ATOM 825 C CA . ILE A 1 103 ? 3.293 -9.512 -3.818 1.00 81.56 103 ILE A CA 1
ATOM 826 C C . ILE A 1 103 ? 3.471 -10.589 -2.745 1.00 81.56 103 ILE A C 1
ATOM 828 O O . ILE A 1 103 ? 2.489 -10.985 -2.116 1.00 81.56 103 ILE A O 1
ATOM 832 N N . ALA A 1 104 ? 4.704 -11.057 -2.527 1.00 83.00 104 ALA A N 1
ATOM 833 C CA . ALA A 1 104 ? 4.998 -12.084 -1.532 1.00 83.00 104 ALA A CA 1
ATOM 834 C C . ALA A 1 104 ? 4.655 -11.586 -0.123 1.00 83.00 104 ALA A C 1
ATOM 836 O O . ALA A 1 104 ? 3.859 -12.201 0.583 1.00 83.00 104 ALA A O 1
ATOM 837 N N . SER A 1 105 ? 5.150 -10.401 0.238 1.00 80.88 105 SER A N 1
ATOM 838 C CA . SER A 1 105 ? 4.851 -9.769 1.517 1.00 80.88 105 SER A CA 1
ATOM 839 C C . SER A 1 105 ? 3.354 -9.509 1.696 1.00 80.88 105 SER A C 1
ATOM 841 O O . SER A 1 105 ? 2.827 -9.711 2.789 1.00 80.88 105 SER A O 1
ATOM 843 N N . SER A 1 106 ? 2.647 -9.099 0.639 1.00 81.88 106 SER A N 1
ATOM 844 C CA . SER A 1 106 ? 1.195 -8.913 0.671 1.00 81.88 106 SER A CA 1
ATOM 845 C C . SER A 1 106 ? 0.456 -10.201 1.010 1.00 81.88 106 SER A C 1
ATOM 847 O O . SER A 1 106 ? -0.478 -10.172 1.804 1.00 81.88 106 SER A O 1
ATOM 849 N N . ARG A 1 107 ? 0.855 -11.325 0.409 1.00 79.69 107 ARG A N 1
ATOM 850 C CA . ARG A 1 107 ? 0.182 -12.615 0.598 1.00 79.69 107 ARG A CA 1
ATOM 851 C C . ARG A 1 107 ? 0.480 -13.245 1.953 1.00 79.69 107 ARG A C 1
ATOM 853 O O . ARG A 1 107 ? -0.428 -13.799 2.560 1.00 79.69 107 ARG A O 1
ATOM 860 N N . GLU A 1 108 ? 1.725 -13.170 2.410 1.00 80.38 108 GLU A N 1
ATOM 861 C CA . GLU A 1 108 ? 2.160 -13.898 3.608 1.00 80.38 108 GLU A CA 1
ATOM 862 C C . GLU A 1 108 ? 1.958 -13.109 4.902 1.00 80.38 108 GLU A C 1
ATOM 864 O O . GLU A 1 108 ? 1.613 -13.691 5.925 1.00 80.38 108 GLU A O 1
ATOM 869 N N . LEU A 1 109 ? 2.141 -11.786 4.867 1.00 77.44 109 LEU A N 1
ATOM 870 C CA . LEU A 1 109 ? 2.172 -10.954 6.072 1.00 77.44 109 LEU A CA 1
ATOM 871 C C . LEU A 1 109 ? 1.092 -9.876 6.040 1.00 77.44 109 LEU A C 1
ATOM 873 O O . LEU A 1 109 ? 0.156 -9.898 6.838 1.00 77.44 109 LEU A O 1
ATOM 877 N N . PHE A 1 110 ? 1.197 -8.931 5.106 1.00 75.44 110 PHE A N 1
ATOM 878 C CA . PHE A 1 110 ? 0.407 -7.698 5.155 1.00 75.44 110 PHE A CA 1
ATOM 879 C C . PHE A 1 110 ? -1.090 -7.933 4.956 1.00 75.44 110 PHE A C 1
ATOM 881 O O . PHE A 1 110 ? -1.892 -7.250 5.586 1.00 75.44 110 PHE A O 1
ATOM 888 N N . GLY A 1 111 ? -1.473 -8.912 4.132 1.00 74.94 111 GLY A N 1
ATOM 889 C CA . GLY A 1 111 ? -2.867 -9.279 3.913 1.00 74.94 111 GLY A CA 1
ATOM 890 C C . GLY A 1 111 ? -3.565 -9.639 5.219 1.00 74.94 111 GLY A C 1
ATOM 891 O O . GLY A 1 111 ? -4.554 -9.007 5.589 1.00 74.94 111 GLY A O 1
ATOM 892 N N . TYR A 1 112 ? -3.024 -10.616 5.945 1.00 79.19 112 TYR A N 1
ATOM 893 C CA . TYR A 1 112 ? -3.587 -11.064 7.219 1.00 79.19 112 TYR A CA 1
ATOM 894 C C . TYR A 1 112 ? -3.508 -9.989 8.293 1.00 79.19 112 TYR A C 1
ATOM 896 O O . TYR A 1 112 ? -4.473 -9.774 9.018 1.00 79.19 112 TYR A O 1
ATOM 904 N N . ILE A 1 113 ? -2.388 -9.279 8.357 1.00 78.88 113 ILE A N 1
ATOM 905 C CA . ILE A 1 113 ? -2.165 -8.222 9.334 1.00 78.88 113 ILE A CA 1
ATOM 906 C C . ILE A 1 113 ? -3.194 -7.087 9.194 1.00 78.88 113 ILE A C 1
ATOM 908 O O . ILE A 1 113 ? -3.860 -6.741 10.168 1.00 78.88 113 ILE A O 1
ATOM 912 N N . ASN A 1 114 ? -3.373 -6.542 7.986 1.00 78.38 114 ASN A N 1
ATOM 913 C CA . ASN A 1 114 ? -4.350 -5.476 7.739 1.00 78.38 114 ASN A CA 1
ATOM 914 C C . ASN A 1 114 ? -5.785 -5.962 7.977 1.00 78.38 114 ASN A C 1
ATOM 916 O O . ASN A 1 114 ? -6.637 -5.202 8.432 1.00 78.38 114 ASN A O 1
ATOM 920 N N . TYR A 1 115 ? -6.056 -7.236 7.686 1.00 82.56 115 TYR A N 1
ATOM 921 C CA . TYR A 1 115 ? -7.351 -7.845 7.958 1.00 82.56 115 TYR A CA 1
ATOM 922 C C . TYR A 1 115 ? -7.628 -7.959 9.463 1.00 82.56 115 TYR A C 1
ATOM 924 O O . TYR A 1 115 ? -8.698 -7.562 9.917 1.00 82.56 115 TYR A O 1
ATOM 932 N N . ILE A 1 116 ? -6.651 -8.421 10.251 1.00 81.12 116 ILE A N 1
ATOM 933 C CA . ILE A 1 116 ? -6.753 -8.481 11.715 1.00 81.12 116 ILE A CA 1
ATOM 934 C C . ILE A 1 116 ? -6.956 -7.078 12.292 1.00 81.12 116 ILE A C 1
ATOM 936 O O . ILE A 1 116 ? -7.834 -6.912 13.132 1.00 81.12 116 ILE A O 1
ATOM 940 N N . PHE A 1 117 ? -6.227 -6.069 11.802 1.00 80.56 117 PHE A N 1
ATOM 941 C CA . PHE A 1 117 ? -6.408 -4.674 12.219 1.00 80.56 117 PHE A CA 1
ATOM 942 C C . PHE A 1 117 ? -7.857 -4.189 12.029 1.00 80.56 117 PHE A C 1
ATOM 944 O O . PHE A 1 117 ? -8.445 -3.603 12.940 1.00 80.56 117 PHE A O 1
ATOM 951 N N . LEU A 1 118 ? -8.476 -4.477 10.880 1.00 80.69 118 LEU A N 1
ATOM 952 C CA . LEU A 1 118 ? -9.884 -4.136 10.660 1.00 80.69 118 LEU A CA 1
ATOM 953 C C . LEU A 1 118 ? -10.813 -4.900 11.605 1.00 80.69 118 LEU A C 1
ATOM 955 O O . LEU A 1 118 ? -11.693 -4.290 12.209 1.00 80.69 118 LEU A O 1
ATOM 959 N N . LEU A 1 119 ? -10.595 -6.207 11.782 1.00 82.00 119 LEU A N 1
ATOM 960 C CA . LEU A 1 119 ? -11.402 -7.023 12.689 1.00 82.00 119 LEU A CA 1
ATOM 961 C C . LEU A 1 119 ? -11.323 -6.532 14.138 1.00 82.00 119 LEU A C 1
ATOM 963 O O . LEU A 1 119 ? -12.346 -6.497 14.816 1.00 82.00 119 LEU A O 1
ATOM 967 N N . THR A 1 120 ? -10.149 -6.101 14.607 1.00 78.38 120 THR A N 1
ATOM 968 C CA . THR A 1 120 ? -9.981 -5.570 15.968 1.00 78.38 120 THR A CA 1
ATOM 969 C C . THR A 1 120 ? -10.740 -4.265 16.207 1.00 78.38 120 THR A C 1
ATOM 971 O O . THR A 1 120 ? -11.113 -3.984 17.343 1.00 78.38 120 THR A O 1
ATOM 974 N N . ASN A 1 121 ? -11.040 -3.498 15.154 1.00 78.81 121 ASN A N 1
ATOM 975 C CA . ASN A 1 121 ? -11.817 -2.262 15.266 1.00 78.81 121 ASN A CA 1
ATOM 976 C C . ASN A 1 121 ? -13.339 -2.501 15.287 1.00 78.81 121 ASN A C 1
ATOM 978 O O . ASN A 1 121 ? -14.075 -1.650 15.787 1.00 78.81 121 ASN A O 1
ATOM 982 N N . ILE A 1 122 ? -13.830 -3.655 14.811 1.00 81.75 122 ILE A N 1
ATOM 983 C CA . ILE A 1 122 ? -15.273 -3.954 14.746 1.00 81.75 122 ILE A CA 1
ATOM 984 C C . ILE A 1 122 ? -15.938 -3.934 16.136 1.00 81.75 122 ILE A C 1
ATOM 986 O O . ILE A 1 122 ? -16.939 -3.229 16.281 1.00 81.75 122 ILE A O 1
ATOM 990 N N . PRO A 1 123 ? -15.427 -4.628 17.176 1.00 78.31 123 PRO A N 1
ATOM 991 C CA . PRO A 1 123 ? -16.060 -4.620 18.496 1.00 78.31 123 PRO A CA 1
ATOM 992 C C . PRO A 1 123 ? -16.144 -3.219 19.105 1.00 78.31 123 PRO A C 1
ATOM 994 O O . PRO A 1 123 ? -17.165 -2.861 19.685 1.00 78.31 123 PRO A O 1
ATOM 997 N N . ILE A 1 124 ? -15.096 -2.408 18.927 1.00 78.12 124 ILE A N 1
ATOM 998 C CA . ILE A 1 124 ? -15.054 -1.029 19.428 1.00 78.12 124 ILE A CA 1
ATOM 999 C C . ILE A 1 124 ? -16.120 -0.185 18.719 1.00 78.12 124 ILE A C 1
ATOM 1001 O O . ILE A 1 124 ? -16.900 0.495 19.384 1.00 78.12 124 ILE A O 1
ATOM 1005 N N . ASN A 1 125 ? -16.238 -0.301 17.394 1.00 82.88 125 ASN A N 1
ATOM 1006 C CA . ASN A 1 125 ? -17.269 0.399 16.624 1.00 82.88 125 ASN A CA 1
ATOM 1007 C C . ASN A 1 125 ? -18.692 -0.023 17.024 1.00 82.88 125 ASN A C 1
ATOM 1009 O O . ASN A 1 125 ? -19.576 0.827 17.123 1.00 82.88 125 ASN A O 1
ATOM 1013 N N . ILE A 1 126 ? -18.918 -1.312 17.305 1.00 83.94 126 ILE A N 1
ATOM 1014 C CA . ILE A 1 126 ? -20.207 -1.813 17.809 1.00 83.94 126 ILE A CA 1
ATOM 1015 C C . ILE A 1 126 ? -20.527 -1.201 19.176 1.00 83.94 126 ILE A C 1
ATOM 1017 O O . ILE A 1 126 ? -21.656 -0.759 19.390 1.00 83.94 126 ILE A O 1
ATOM 1021 N N . ILE A 1 127 ? -19.550 -1.142 20.090 1.00 80.75 127 ILE A N 1
ATOM 1022 C CA . ILE A 1 127 ? -19.727 -0.514 21.405 1.00 80.75 127 ILE A CA 1
ATOM 1023 C C . ILE A 1 127 ? -20.072 0.966 21.231 1.00 80.75 127 ILE A C 1
ATOM 1025 O O . ILE A 1 127 ? -21.069 1.407 21.794 1.00 80.75 127 ILE A O 1
ATOM 1029 N N . ILE A 1 128 ? -19.321 1.709 20.410 1.00 80.19 128 ILE A N 1
ATOM 1030 C CA . ILE A 1 128 ? -19.564 3.135 20.139 1.00 80.19 128 ILE A CA 1
ATOM 1031 C C . ILE A 1 128 ? -20.977 3.357 19.579 1.00 80.19 128 ILE A C 1
ATOM 1033 O O . ILE A 1 128 ? -21.700 4.229 20.063 1.00 80.19 128 ILE A O 1
ATOM 1037 N N . LEU A 1 129 ? -21.400 2.560 18.591 1.00 84.25 129 LEU A N 1
ATOM 1038 C CA . LEU A 1 129 ? -22.732 2.662 17.986 1.00 84.25 129 LEU A CA 1
ATOM 1039 C C . LEU A 1 129 ? -23.841 2.330 18.981 1.00 84.25 129 LEU A C 1
ATOM 1041 O O . LEU A 1 129 ? -24.805 3.087 19.092 1.00 84.25 129 LEU A O 1
ATOM 1045 N N . ARG A 1 130 ? -23.698 1.229 19.732 1.00 83.69 130 ARG A N 1
ATOM 1046 C CA . ARG A 1 130 ? -24.665 0.831 20.761 1.00 83.69 130 ARG A CA 1
ATOM 1047 C C . ARG A 1 130 ? -24.862 1.967 21.761 1.00 83.69 130 ARG A C 1
ATOM 1049 O O . ARG A 1 130 ? -25.995 2.357 22.036 1.00 83.69 130 ARG A O 1
ATOM 1056 N N . ARG A 1 131 ? -23.756 2.502 22.279 1.00 78.75 131 ARG A N 1
ATOM 1057 C CA . ARG A 1 131 ? -23.767 3.551 23.295 1.00 78.75 131 ARG A CA 1
ATOM 1058 C C . ARG A 1 131 ? -24.359 4.855 22.746 1.00 78.75 131 ARG A C 1
ATOM 1060 O O . ARG A 1 131 ? -25.103 5.505 23.470 1.00 78.75 131 ARG A O 1
ATOM 1067 N N . ASN A 1 132 ? -24.082 5.229 21.493 1.00 80.88 132 ASN A N 1
ATOM 1068 C CA . ASN A 1 132 ? -24.641 6.444 20.879 1.00 80.88 132 ASN A CA 1
ATOM 1069 C C . ASN A 1 132 ? -26.139 6.343 20.541 1.00 80.88 132 ASN A C 1
ATOM 1071 O O . ASN A 1 132 ? -26.831 7.357 20.584 1.00 80.88 132 ASN A O 1
ATOM 1075 N N . LEU A 1 133 ? -26.640 5.156 20.181 1.00 83.44 133 LEU A N 1
ATOM 1076 C CA . LEU A 1 133 ? -28.026 4.978 19.727 1.00 83.44 133 LEU A CA 1
ATOM 1077 C C . LEU A 1 133 ? -29.010 4.655 20.857 1.00 83.44 133 LEU A C 1
ATOM 1079 O O . LEU A 1 133 ? -30.149 5.115 20.813 1.00 83.44 133 LEU A O 1
ATOM 1083 N N . PHE A 1 134 ? -28.601 3.850 21.843 1.00 80.75 134 PHE A N 1
ATOM 1084 C CA . PHE A 1 134 ? -29.532 3.268 22.820 1.00 80.75 134 PHE A CA 1
ATOM 1085 C C . PHE A 1 134 ? -29.418 3.851 24.231 1.00 80.75 134 PHE A C 1
ATOM 1087 O O . PHE A 1 134 ? -30.327 3.659 25.036 1.00 80.75 134 PHE A O 1
ATOM 1094 N N . GLU A 1 135 ? -28.334 4.558 24.555 1.00 77.56 135 GLU A N 1
ATOM 1095 C CA . GLU A 1 135 ? -28.056 5.008 25.920 1.00 77.56 135 GLU A CA 1
ATOM 1096 C C . GLU A 1 135 ? -27.995 6.538 25.997 1.00 77.56 135 GLU A C 1
ATOM 1098 O O . GLU A 1 135 ? -27.343 7.210 25.198 1.00 77.56 135 GLU A O 1
ATOM 1103 N N . LYS A 1 136 ? -28.696 7.120 26.980 1.00 73.25 136 LYS A N 1
ATOM 1104 C CA . LYS A 1 136 ? -28.676 8.567 27.220 1.00 73.25 136 LYS A CA 1
ATOM 1105 C C . LYS A 1 136 ? -27.394 8.909 27.975 1.00 73.25 136 LYS A C 1
ATOM 1107 O O . LYS A 1 136 ? -27.304 8.696 29.181 1.00 73.25 136 LYS A O 1
ATOM 1112 N N . GLN A 1 137 ? -26.392 9.382 27.248 1.00 66.88 137 GLN A N 1
ATOM 1113 C CA . GLN A 1 137 ? -25.053 9.561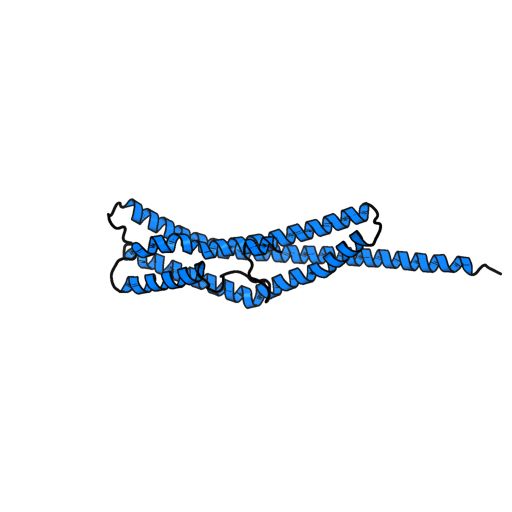 27.799 1.00 66.88 137 GLN A CA 1
ATOM 1114 C C . GLN A 1 137 ? -24.860 10.890 28.525 1.00 66.88 137 GLN A C 1
ATOM 1116 O O . GLN A 1 137 ? -25.420 11.923 28.154 1.00 66.88 137 GLN A O 1
ATOM 1121 N N . ILE A 1 138 ? -23.991 10.854 29.532 1.00 79.75 138 ILE A N 1
ATOM 1122 C CA . ILE A 1 138 ? -23.398 12.039 30.149 1.00 79.75 138 ILE A CA 1
ATOM 1123 C C . ILE A 1 138 ? -22.389 12.636 29.153 1.00 79.75 138 ILE A C 1
ATOM 1125 O O . ILE A 1 138 ? -21.713 11.904 28.432 1.00 79.75 138 ILE A O 1
ATOM 1129 N N . LEU A 1 139 ? -22.263 13.967 29.120 1.00 78.31 139 LEU A N 1
ATOM 1130 C CA . LEU A 1 139 ? -21.390 14.691 28.182 1.00 78.31 139 LEU A CA 1
ATOM 1131 C C . LEU A 1 139 ? -19.937 14.166 28.171 1.00 78.31 139 LEU A C 1
ATOM 1133 O O . LEU A 1 139 ? -19.305 14.111 27.121 1.00 78.31 139 LEU A O 1
ATOM 1137 N N . GLN A 1 140 ? -19.414 13.759 29.332 1.00 75.75 140 GLN A N 1
ATOM 1138 C CA . GLN A 1 140 ? -18.055 13.222 29.470 1.00 75.75 140 GLN A CA 1
ATOM 1139 C C . GLN A 1 140 ? -17.852 11.920 28.679 1.00 75.75 140 GLN A C 1
ATOM 1141 O O . GLN A 1 140 ? -16.851 11.787 27.976 1.00 75.75 140 GLN A O 1
ATOM 1146 N N . ASP A 1 141 ? -18.823 11.006 28.725 1.00 77.25 141 ASP A N 1
ATOM 1147 C CA . ASP A 1 141 ? -18.767 9.736 27.994 1.00 77.25 141 ASP A CA 1
ATOM 1148 C C . ASP A 1 141 ? -18.860 9.964 26.481 1.00 77.25 141 ASP A C 1
ATOM 1150 O O . ASP A 1 141 ? -18.140 9.322 25.715 1.00 77.25 141 ASP A O 1
ATOM 1154 N N . GLN A 1 142 ? -19.673 10.934 26.046 1.00 79.31 142 GLN A N 1
ATOM 1155 C CA . GLN A 1 142 ? -19.766 11.308 24.632 1.00 79.31 142 GLN A CA 1
ATOM 1156 C C . GLN A 1 142 ? -18.425 11.819 24.107 1.00 79.31 142 GLN A C 1
ATOM 1158 O O . GLN A 1 142 ? -17.965 11.379 23.055 1.00 79.31 142 GLN A O 1
ATOM 1163 N N . ILE A 1 143 ? -17.778 12.727 24.846 1.00 81.56 143 ILE A N 1
ATOM 1164 C CA . ILE A 1 143 ? -16.469 13.275 24.470 1.00 81.56 143 ILE A CA 1
ATOM 1165 C C . ILE A 1 143 ? -15.430 12.152 24.367 1.00 81.56 143 ILE A C 1
ATOM 1167 O O . ILE A 1 143 ? -14.696 12.094 23.381 1.00 81.56 143 ILE A O 1
ATOM 1171 N N . LEU A 1 144 ? -15.393 11.234 25.338 1.00 80.88 144 LEU A N 1
ATOM 1172 C CA . LEU A 1 144 ? -14.468 10.100 25.325 1.00 80.88 144 LEU A CA 1
ATOM 1173 C C . LEU A 1 144 ? -14.674 9.207 24.090 1.00 80.88 144 LEU A C 1
ATOM 1175 O O . LEU A 1 144 ? -13.704 8.858 23.417 1.00 80.88 144 LEU A O 1
ATOM 1179 N N . LEU A 1 145 ? -15.924 8.875 23.753 1.00 80.50 145 LEU A N 1
ATOM 1180 C CA . LEU A 1 145 ? -16.237 8.057 22.577 1.00 80.50 145 LEU A CA 1
ATOM 1181 C C . LEU A 1 145 ? -15.840 8.749 21.269 1.00 80.50 145 LEU A C 1
ATOM 1183 O O . LEU A 1 145 ? -15.276 8.099 20.390 1.00 80.50 145 LEU A O 1
ATOM 1187 N N . TRP A 1 146 ? -16.076 10.058 21.148 1.00 82.62 146 TRP A N 1
ATOM 1188 C CA . TRP A 1 146 ? -15.640 10.834 19.983 1.00 82.62 146 TRP A CA 1
ATOM 1189 C C . TRP A 1 146 ? -14.118 10.855 19.840 1.00 82.62 146 TRP A C 1
ATOM 1191 O O . TRP A 1 146 ? -13.614 10.699 18.729 1.00 82.62 146 TRP A O 1
ATOM 1201 N N . ILE A 1 147 ? -13.379 10.989 20.945 1.00 84.25 147 ILE A N 1
ATOM 1202 C CA . ILE A 1 147 ? -11.910 10.929 20.935 1.00 84.25 147 ILE A CA 1
ATOM 1203 C C . ILE A 1 147 ? -11.428 9.555 20.460 1.00 84.25 147 ILE A C 1
ATOM 1205 O O . ILE A 1 147 ? -10.526 9.487 19.621 1.00 84.25 147 ILE A O 1
ATOM 1209 N N . ILE A 1 148 ? -12.030 8.467 20.952 1.00 82.19 148 ILE A N 1
ATOM 1210 C CA . ILE A 1 148 ? -11.669 7.101 20.543 1.00 82.19 148 ILE A CA 1
ATOM 1211 C C . ILE A 1 148 ? -11.945 6.910 19.048 1.00 82.19 148 ILE A C 1
ATOM 1213 O O . ILE A 1 148 ? -11.045 6.502 18.313 1.00 82.19 148 ILE A O 1
ATOM 1217 N N . ALA A 1 149 ? -13.142 7.278 18.584 1.00 83.69 149 ALA A N 1
ATOM 1218 C CA . ALA A 1 149 ? -13.530 7.163 17.180 1.00 83.69 149 ALA A CA 1
ATOM 1219 C C . ALA A 1 149 ? -12.602 7.973 16.259 1.00 83.69 149 ALA A C 1
ATOM 1221 O O . ALA A 1 149 ? -12.123 7.471 15.241 1.00 83.69 149 ALA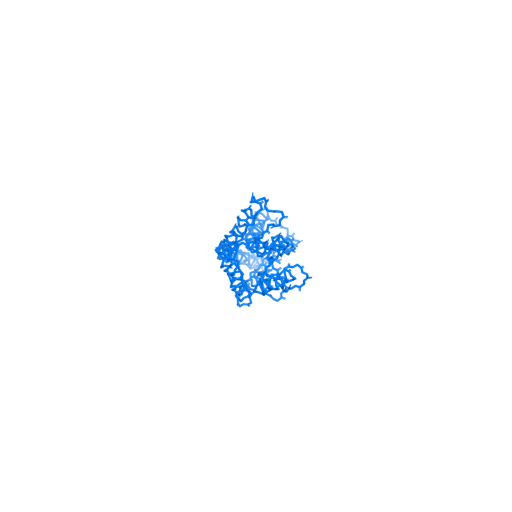 A O 1
ATOM 1222 N N . PHE A 1 150 ? -12.290 9.216 16.637 1.00 85.38 150 PHE A N 1
ATOM 1223 C CA . PHE A 1 150 ? -11.382 10.075 15.882 1.00 85.38 150 PHE A CA 1
ATOM 1224 C C . PHE A 1 150 ? -9.954 9.519 15.852 1.00 85.38 150 PHE A C 1
ATOM 1226 O O . PHE A 1 150 ? -9.306 9.526 14.806 1.00 85.38 150 PHE A O 1
ATOM 1233 N N . THR A 1 151 ? -9.474 8.975 16.972 1.00 84.62 151 THR A N 1
ATOM 1234 C CA . THR A 1 151 ? -8.159 8.325 17.043 1.00 84.62 151 THR A CA 1
ATOM 1235 C C . THR A 1 151 ? -8.102 7.108 16.120 1.00 84.62 151 THR A C 1
ATOM 1237 O O . THR A 1 151 ? -7.157 6.979 15.343 1.00 84.62 151 THR A O 1
ATOM 1240 N N . GLN A 1 152 ? -9.124 6.247 16.134 1.00 83.75 152 GLN A N 1
ATOM 1241 C CA . GLN A 1 152 ? -9.194 5.084 15.242 1.00 83.75 152 GLN A CA 1
ATOM 1242 C C . GLN A 1 152 ? -9.228 5.489 13.766 1.00 83.75 152 GLN A C 1
ATOM 1244 O O . GLN A 1 152 ? -8.539 4.881 12.940 1.00 83.75 152 GLN A O 1
ATOM 1249 N N . PHE A 1 153 ? -9.986 6.536 13.437 1.00 84.62 153 PHE A N 1
ATOM 1250 C CA . PHE A 1 153 ? -10.039 7.094 12.091 1.00 84.62 153 PHE A CA 1
ATOM 1251 C C . PHE A 1 153 ? -8.663 7.597 11.634 1.00 84.62 153 PHE A C 1
ATOM 1253 O O . PHE A 1 153 ? -8.181 7.201 10.572 1.00 84.62 153 PHE A O 1
ATOM 1260 N N . LEU A 1 154 ? -7.987 8.403 12.460 1.00 87.19 154 LEU A N 1
ATOM 1261 C CA . LEU A 1 154 ? -6.650 8.912 12.149 1.00 87.19 154 LEU A CA 1
ATOM 1262 C C . LEU A 1 154 ? -5.630 7.786 11.974 1.00 87.19 154 LEU A C 1
ATOM 1264 O O . LEU A 1 154 ? -4.880 7.792 11.000 1.00 87.19 154 LEU A O 1
ATOM 1268 N N . VAL A 1 155 ? -5.611 6.802 12.876 1.00 86.38 155 VAL A N 1
ATOM 1269 C CA . VAL A 1 155 ? -4.709 5.648 12.764 1.00 86.38 155 VAL A CA 1
ATOM 1270 C C . VAL A 1 155 ? -4.962 4.899 11.457 1.00 86.38 155 VAL A C 1
ATOM 1272 O O . VAL A 1 155 ? -4.014 4.613 10.730 1.00 86.38 155 VAL A O 1
ATOM 1275 N N . SER A 1 156 ? -6.225 4.645 11.110 1.00 84.12 156 SER A N 1
ATOM 1276 C CA . SER A 1 156 ? -6.585 3.947 9.870 1.00 84.12 156 SER A CA 1
ATOM 1277 C C . SER A 1 156 ? -6.120 4.713 8.629 1.00 84.12 156 SER A C 1
ATOM 1279 O O . SER A 1 156 ? -5.501 4.125 7.740 1.00 84.12 156 SER A O 1
ATOM 1281 N N . LEU A 1 157 ? -6.315 6.036 8.591 1.00 85.44 157 LEU A N 1
ATOM 1282 C CA . LEU A 1 157 ? -5.807 6.876 7.504 1.00 85.44 157 LEU A CA 1
ATOM 1283 C C . LEU A 1 157 ? -4.286 6.764 7.361 1.00 85.44 157 LEU A C 1
ATOM 1285 O O . LEU A 1 157 ? -3.781 6.550 6.258 1.00 85.44 157 LEU A O 1
ATOM 1289 N N . ILE A 1 158 ? -3.543 6.869 8.464 1.00 86.56 158 ILE A N 1
ATOM 1290 C CA . ILE A 1 158 ? -2.076 6.802 8.436 1.00 86.56 158 ILE A CA 1
ATOM 1291 C C . ILE A 1 158 ? -1.596 5.400 8.033 1.00 86.56 158 ILE A C 1
ATOM 1293 O O . ILE A 1 158 ? -0.568 5.276 7.373 1.00 86.56 158 ILE A O 1
ATOM 1297 N N . VAL A 1 159 ? -2.338 4.341 8.361 1.00 85.69 159 VAL A N 1
ATOM 1298 C CA . VAL A 1 159 ? -2.004 2.970 7.950 1.00 85.69 159 VAL A CA 1
ATOM 1299 C C . VAL A 1 159 ? -2.260 2.746 6.454 1.00 85.69 159 VAL A C 1
ATOM 1301 O O . VAL A 1 159 ? -1.425 2.130 5.791 1.00 85.69 159 VAL A O 1
ATOM 1304 N N . PHE A 1 160 ? -3.358 3.266 5.890 1.00 84.88 160 PHE A N 1
ATOM 1305 C CA . PHE A 1 160 ? -3.763 2.981 4.503 1.00 84.88 160 PHE A CA 1
ATOM 1306 C C . PHE A 1 160 ? -3.235 3.972 3.446 1.00 84.88 160 PHE A C 1
ATOM 1308 O O . PHE A 1 160 ? -3.042 3.590 2.284 1.00 84.88 160 PHE A O 1
ATOM 1315 N N . ILE A 1 161 ? -2.950 5.228 3.805 1.00 86.00 161 ILE A N 1
ATOM 1316 C CA . ILE A 1 161 ? -2.436 6.239 2.860 1.00 86.00 161 ILE A CA 1
ATOM 1317 C C . ILE A 1 161 ? -1.041 5.881 2.297 1.00 86.00 161 ILE A C 1
ATOM 1319 O O . ILE A 1 161 ? -0.858 5.955 1.079 1.00 86.00 161 ILE A O 1
ATOM 1323 N N . PRO A 1 162 ? -0.039 5.470 3.095 1.00 86.12 162 PRO A N 1
ATOM 1324 C CA . PRO A 1 162 ? 1.289 5.163 2.560 1.00 86.12 162 PRO A CA 1
ATOM 1325 C C . PRO A 1 162 ? 1.287 3.977 1.571 1.00 86.12 162 PRO A C 1
ATOM 1327 O O . PRO A 1 162 ? 1.811 4.133 0.463 1.00 86.12 162 PRO A O 1
ATOM 1330 N N . PRO A 1 163 ? 0.622 2.836 1.860 1.00 82.62 163 PRO A N 1
ATOM 1331 C CA . PRO A 1 163 ? 0.444 1.745 0.897 1.00 82.62 163 PRO A CA 1
ATOM 1332 C C . PRO A 1 163 ? -0.258 2.150 -0.405 1.00 82.62 163 PRO A C 1
ATOM 1334 O O . PRO A 1 163 ? 0.140 1.708 -1.490 1.00 82.62 163 PRO A O 1
ATOM 1337 N N . SER A 1 164 ? -1.288 3.001 -0.333 1.00 84.31 164 SER A N 1
ATOM 1338 C CA . SER A 1 164 ? -1.994 3.471 -1.533 1.00 84.31 164 SER A CA 1
ATOM 1339 C C . SER A 1 164 ? -1.113 4.390 -2.387 1.00 84.31 164 SER A C 1
ATOM 1341 O O . SER A 1 164 ? -1.081 4.253 -3.616 1.00 84.31 164 SER A O 1
ATOM 1343 N N . TRP A 1 165 ? -0.301 5.247 -1.759 1.00 85.62 165 TRP A N 1
ATOM 1344 C CA . TRP A 1 165 ? 0.729 6.017 -2.458 1.00 85.62 165 TRP A CA 1
ATOM 1345 C C . TRP A 1 165 ? 1.795 5.118 -3.092 1.00 85.62 165 TRP A C 1
ATOM 1347 O O . TRP A 1 165 ? 2.138 5.306 -4.261 1.00 85.62 165 TRP A O 1
ATOM 1357 N N . CYS A 1 166 ? 2.261 4.095 -2.372 1.00 84.81 166 CYS A N 1
ATOM 1358 C CA . CYS A 1 166 ? 3.213 3.109 -2.883 1.00 84.81 166 CYS A CA 1
ATOM 1359 C C . CYS A 1 166 ? 2.673 2.423 -4.150 1.00 84.81 166 CYS A C 1
ATOM 1361 O O . CYS A 1 166 ? 3.352 2.367 -5.175 1.00 84.81 166 CYS A O 1
ATOM 1363 N N . THR A 1 167 ? 1.398 2.026 -4.136 1.00 83.50 167 THR A N 1
ATOM 1364 C CA . THR A 1 167 ? 0.692 1.466 -5.299 1.00 83.50 167 THR A CA 1
ATOM 1365 C C . THR A 1 167 ? 0.709 2.420 -6.495 1.00 83.50 167 THR A C 1
ATOM 1367 O O . THR A 1 167 ? 1.029 2.013 -7.613 1.00 83.50 167 THR A O 1
ATOM 1370 N N . LYS A 1 168 ? 0.449 3.716 -6.290 1.00 84.81 168 LYS A N 1
ATOM 1371 C CA . LYS A 1 168 ? 0.551 4.724 -7.362 1.00 84.81 168 LYS A CA 1
ATOM 1372 C C . LYS A 1 168 ? 1.975 4.851 -7.907 1.00 84.81 168 LYS A C 1
ATOM 1374 O O . LYS A 1 168 ? 2.151 5.018 -9.115 1.00 84.81 168 LYS A O 1
ATOM 1379 N N . VAL A 1 169 ? 2.985 4.761 -7.045 1.00 86.00 169 VAL A N 1
ATOM 1380 C CA . VAL A 1 169 ? 4.396 4.784 -7.450 1.00 86.00 169 VAL A CA 1
ATOM 1381 C C . VAL A 1 169 ? 4.747 3.548 -8.284 1.00 86.00 169 VAL A C 1
ATOM 1383 O O . VAL A 1 169 ? 5.383 3.698 -9.330 1.00 86.00 169 VAL A O 1
ATOM 1386 N N . TYR A 1 170 ? 4.253 2.360 -7.928 1.00 83.38 170 TYR A N 1
ATOM 1387 C CA . TYR A 1 170 ? 4.438 1.144 -8.731 1.00 83.38 170 TYR A CA 1
ATOM 1388 C C . TYR A 1 170 ? 3.858 1.239 -10.134 1.00 83.38 170 TYR A C 1
ATOM 1390 O O . TYR A 1 170 ? 4.453 0.708 -11.065 1.00 83.38 170 TYR A O 1
ATOM 1398 N N . HIS A 1 171 ? 2.747 1.954 -10.301 1.00 86.38 171 HIS A N 1
ATOM 1399 C CA . HIS A 1 171 ? 2.107 2.141 -11.603 1.00 86.38 171 HIS A CA 1
ATOM 1400 C C . HIS A 1 171 ? 2.661 3.344 -12.380 1.00 86.38 171 HIS A C 1
ATOM 1402 O O . HIS A 1 171 ? 2.312 3.554 -13.540 1.00 86.38 171 HIS A O 1
ATOM 1408 N N . SER A 1 172 ? 3.574 4.127 -11.793 1.00 86.19 172 SER A N 1
ATOM 1409 C CA . SER A 1 172 ? 4.189 5.270 -12.478 1.00 86.19 172 SER A CA 1
ATOM 1410 C C . SER A 1 172 ? 4.967 4.933 -13.766 1.00 86.19 172 SER A C 1
ATOM 1412 O O . SER A 1 172 ? 4.959 5.790 -14.659 1.00 86.19 172 SER A O 1
ATOM 1414 N N . PRO A 1 173 ? 5.557 3.727 -13.957 1.00 85.69 173 PRO A N 1
ATOM 1415 C CA . PRO A 1 173 ? 6.168 3.343 -15.227 1.00 85.69 173 PRO A CA 1
ATOM 1416 C C . PRO A 1 173 ? 5.232 3.395 -16.431 1.00 85.69 173 PRO A C 1
ATOM 1418 O O . PRO A 1 173 ? 5.682 3.720 -17.529 1.00 85.69 173 PRO A O 1
ATOM 1421 N N . ALA A 1 174 ? 3.924 3.203 -16.230 1.00 85.94 174 ALA A N 1
ATOM 1422 C CA . ALA A 1 174 ? 2.927 3.294 -17.297 1.00 85.94 174 ALA A CA 1
ATOM 1423 C C . ALA A 1 174 ? 2.965 4.640 -18.048 1.00 85.94 174 ALA A C 1
ATOM 1425 O O . ALA A 1 174 ? 2.600 4.706 -19.217 1.00 85.94 174 ALA A O 1
ATOM 1426 N N . LYS A 1 175 ? 3.459 5.713 -17.413 1.00 87.50 175 LYS A N 1
ATOM 1427 C CA . LYS A 1 175 ? 3.569 7.043 -18.031 1.00 87.50 175 LYS A CA 1
ATOM 1428 C C . LYS A 1 175 ? 4.708 7.158 -19.039 1.00 87.50 175 LYS A C 1
ATOM 1430 O O . LYS A 1 175 ? 4.572 7.876 -20.024 1.00 87.50 175 LYS A O 1
ATOM 1435 N N . PHE A 1 176 ? 5.844 6.510 -18.780 1.00 85.94 176 PHE A N 1
ATOM 1436 C CA . PHE A 1 176 ? 7.020 6.636 -19.644 1.00 85.94 176 PHE A CA 1
ATOM 1437 C C . PHE A 1 176 ? 7.185 5.465 -20.609 1.00 85.94 176 PHE A C 1
ATOM 1439 O O . PHE A 1 176 ? 7.879 5.629 -21.608 1.00 85.94 176 PHE A O 1
ATOM 1446 N N . ILE A 1 177 ? 6.556 4.309 -20.364 1.00 86.19 177 ILE A N 1
ATOM 1447 C CA . ILE A 1 177 ? 6.647 3.150 -21.267 1.00 86.19 177 ILE A CA 1
ATOM 1448 C C . ILE A 1 177 ? 6.209 3.491 -22.708 1.00 86.19 177 ILE A C 1
ATOM 1450 O O . ILE A 1 177 ? 6.986 3.194 -23.618 1.00 86.19 177 ILE A O 1
ATOM 1454 N N . PRO A 1 178 ? 5.076 4.185 -22.954 1.00 84.81 178 PRO A N 1
ATOM 1455 C CA . PRO A 1 178 ? 4.671 4.566 -24.313 1.00 84.81 178 PRO A CA 1
ATOM 1456 C C . PRO A 1 178 ? 5.663 5.505 -25.004 1.00 84.81 178 PRO A C 1
ATOM 1458 O O . PRO A 1 178 ? 5.808 5.479 -26.220 1.00 84.81 178 PRO A O 1
ATOM 1461 N N . ILE A 1 179 ? 6.370 6.331 -24.227 1.00 85.31 179 ILE A N 1
ATOM 1462 C CA . ILE A 1 179 ? 7.406 7.238 -24.734 1.00 85.31 179 ILE A CA 1
ATOM 1463 C C . ILE A 1 179 ? 8.679 6.449 -25.057 1.00 85.31 179 ILE A C 1
ATOM 1465 O O . ILE A 1 179 ? 9.337 6.713 -26.058 1.00 85.31 179 ILE A O 1
ATOM 1469 N N . LEU A 1 180 ? 9.012 5.459 -24.228 1.00 83.00 180 LEU A N 1
ATOM 1470 C CA . LEU A 1 180 ? 10.199 4.625 -24.368 1.00 83.00 180 LEU A CA 1
ATOM 1471 C C . LEU A 1 180 ? 10.088 3.666 -25.566 1.00 83.00 180 LEU A C 1
ATOM 1473 O O . LEU A 1 180 ? 11.053 3.499 -26.307 1.00 83.00 180 LEU A O 1
ATOM 1477 N N . GLN A 1 181 ? 8.917 3.065 -25.797 1.00 82.25 181 GLN A N 1
ATOM 1478 C CA . GLN A 1 181 ? 8.669 2.088 -26.867 1.00 82.25 181 GLN A CA 1
ATOM 1479 C C . GLN A 1 181 ? 9.133 2.523 -28.275 1.00 82.25 181 GLN A C 1
ATOM 1481 O O . GLN A 1 181 ? 9.826 1.735 -28.925 1.00 82.25 181 GLN A O 1
ATOM 1486 N N . PRO A 1 182 ? 8.816 3.734 -28.778 1.00 79.06 182 PRO A N 1
ATOM 1487 C CA . PRO A 1 182 ? 9.300 4.195 -30.077 1.00 79.06 182 PRO A CA 1
ATOM 1488 C C . PRO A 1 182 ? 10.783 4.591 -30.077 1.00 79.06 182 PRO A C 1
ATOM 1490 O O . PRO A 1 182 ? 11.355 4.670 -31.161 1.00 79.06 182 PRO A O 1
ATOM 1493 N N . MET A 1 183 ? 11.404 4.828 -28.914 1.00 78.81 183 MET A N 1
ATOM 1494 C CA . MET A 1 183 ? 12.831 5.174 -28.782 1.00 78.81 183 MET A CA 1
ATOM 1495 C C . MET A 1 183 ? 13.738 3.932 -28.726 1.00 78.81 183 MET A C 1
ATOM 1497 O O . MET A 1 183 ? 14.938 4.020 -28.986 1.00 78.81 183 MET A O 1
ATOM 1501 N N . LEU A 1 184 ? 13.164 2.759 -28.433 1.00 74.88 184 LEU A N 1
ATOM 1502 C CA . LEU A 1 184 ? 13.817 1.442 -28.454 1.00 74.88 184 LEU A CA 1
ATOM 1503 C C . LEU A 1 184 ? 13.870 0.841 -29.875 1.00 74.88 184 LEU A C 1
ATOM 1505 O O . LEU A 1 184 ? 13.652 -0.356 -30.066 1.00 74.88 184 LEU A O 1
ATOM 1509 N N . ARG A 1 185 ? 14.121 1.672 -30.894 1.00 67.94 185 ARG A N 1
ATOM 1510 C CA . ARG A 1 185 ? 14.319 1.224 -32.283 1.00 67.94 185 ARG A CA 1
ATOM 1511 C C . ARG A 1 185 ? 15.759 0.751 -32.457 1.00 67.94 185 ARG A C 1
ATOM 1513 O O . ARG A 1 185 ? 16.689 1.466 -32.099 1.00 67.94 185 ARG A O 1
ATOM 1520 N N . GLY A 1 186 ? 15.955 -0.445 -33.005 1.00 63.75 186 GLY A N 1
ATOM 1521 C CA . GLY A 1 186 ? 17.293 -0.982 -33.237 1.00 63.75 186 GLY A CA 1
ATOM 1522 C C . GLY A 1 186 ? 17.327 -2.508 -33.367 1.00 63.75 186 GLY A C 1
ATOM 1523 O O . GLY A 1 186 ? 16.268 -3.126 -33.464 1.00 63.75 186 GLY A O 1
ATOM 1524 N N . PRO A 1 187 ? 18.531 -3.115 -33.378 1.00 58.31 187 PRO A N 1
ATOM 1525 C CA . PRO A 1 187 ? 18.744 -4.534 -33.684 1.00 58.31 187 PRO A CA 1
ATOM 1526 C C . PRO A 1 187 ? 17.902 -5.469 -32.806 1.00 58.31 187 PRO A C 1
ATOM 1528 O O . PRO A 1 187 ? 17.514 -5.086 -31.701 1.00 58.31 187 PRO A O 1
ATOM 1531 N N . SER A 1 188 ? 17.685 -6.711 -33.269 1.00 62.56 188 SER A N 1
ATOM 1532 C CA . SER A 1 188 ? 16.783 -7.750 -32.718 1.00 62.56 188 SER A CA 1
ATOM 1533 C C . SER A 1 188 ? 16.795 -7.915 -31.195 1.00 62.56 188 SER A C 1
ATOM 1535 O O . SER A 1 188 ? 15.837 -8.381 -30.587 1.00 62.56 188 SER A O 1
ATOM 1537 N N . PHE A 1 189 ? 17.872 -7.495 -30.549 1.00 63.94 189 PHE A N 1
ATOM 1538 C CA . PHE A 1 189 ? 18.019 -7.477 -29.111 1.00 63.94 189 PHE A CA 1
ATOM 1539 C C . PHE A 1 189 ? 17.072 -6.490 -28.375 1.00 63.94 189 PHE A C 1
ATOM 1541 O O . PHE A 1 189 ? 16.571 -6.818 -27.297 1.00 63.94 189 PHE A O 1
ATOM 1548 N N . TRP A 1 190 ? 16.770 -5.312 -28.937 1.00 76.38 190 TRP A N 1
ATOM 1549 C CA . TRP A 1 190 ? 15.822 -4.361 -28.329 1.00 76.38 190 TRP A CA 1
ATOM 1550 C C . TRP A 1 190 ? 14.381 -4.877 -28.335 1.00 76.38 190 TRP A C 1
ATOM 1552 O O . TRP A 1 190 ? 13.609 -4.532 -27.439 1.00 76.38 190 TRP A O 1
ATOM 1562 N N . ILE A 1 191 ? 14.048 -5.772 -29.271 1.00 78.62 191 ILE A N 1
ATOM 1563 C CA . ILE A 1 191 ? 12.727 -6.406 -29.381 1.00 78.62 191 ILE A CA 1
ATOM 1564 C C . ILE A 1 191 ? 12.384 -7.142 -28.083 1.00 78.62 191 ILE A C 1
ATOM 1566 O O . ILE A 1 191 ? 11.276 -7.004 -27.575 1.00 78.62 191 ILE A O 1
ATOM 1570 N N . ARG A 1 192 ? 13.350 -7.841 -27.467 1.00 80.38 192 ARG A N 1
ATOM 1571 C CA . ARG A 1 192 ? 13.123 -8.546 -26.195 1.00 80.38 192 ARG A CA 1
ATOM 1572 C C . ARG A 1 192 ? 12.733 -7.595 -25.063 1.00 80.38 192 ARG A C 1
ATOM 1574 O O . ARG A 1 192 ? 11.848 -7.922 -24.279 1.00 80.38 192 ARG A O 1
ATOM 1581 N N . TYR A 1 193 ? 13.392 -6.442 -24.950 1.00 78.81 193 TYR A N 1
ATOM 1582 C CA . TYR A 1 193 ? 13.051 -5.456 -23.920 1.00 78.81 193 TYR A CA 1
ATOM 1583 C C . TYR A 1 193 ? 11.743 -4.745 -24.229 1.00 78.81 193 TYR A C 1
ATOM 1585 O O . TYR A 1 193 ? 10.942 -4.560 -23.320 1.00 78.81 193 TYR A O 1
ATOM 1593 N N . LYS A 1 194 ? 11.496 -4.422 -25.500 1.00 81.81 194 LYS A N 1
ATOM 1594 C CA . LYS A 1 194 ? 10.228 -3.853 -25.952 1.00 81.81 194 LYS A CA 1
ATOM 1595 C C . LYS A 1 194 ? 9.051 -4.760 -25.580 1.00 81.81 194 LYS A C 1
ATOM 1597 O O . LYS A 1 194 ? 8.145 -4.285 -24.907 1.00 81.81 194 LYS A O 1
ATOM 1602 N N . MET A 1 195 ? 9.132 -6.057 -25.893 1.00 84.56 195 MET A N 1
ATOM 1603 C CA . MET A 1 195 ? 8.103 -7.041 -25.528 1.00 84.56 195 MET A CA 1
ATOM 1604 C C . MET A 1 195 ? 7.901 -7.135 -24.010 1.00 84.56 195 MET A C 1
ATOM 1606 O O . MET A 1 195 ? 6.773 -7.215 -23.544 1.00 84.56 195 MET A O 1
ATOM 1610 N N . LYS A 1 196 ? 8.976 -7.077 -23.210 1.00 85.69 196 LYS A N 1
ATOM 1611 C CA . LYS A 1 196 ? 8.842 -7.083 -21.743 1.00 85.69 196 LYS A CA 1
ATOM 1612 C C . LYS A 1 196 ? 8.197 -5.810 -21.188 1.00 85.69 196 LYS A C 1
ATOM 1614 O O . LYS A 1 196 ? 7.462 -5.894 -20.213 1.00 85.69 196 LYS A O 1
ATOM 1619 N N . TYR A 1 197 ? 8.483 -4.644 -21.766 1.00 84.12 197 TYR A N 1
ATOM 1620 C CA . TYR A 1 197 ? 7.816 -3.403 -21.368 1.00 84.12 197 TYR A CA 1
ATOM 1621 C C . TYR A 1 197 ? 6.359 -3.366 -21.803 1.00 84.12 197 TYR A C 1
ATOM 1623 O O . TYR A 1 197 ? 5.547 -2.796 -21.090 1.00 84.12 197 TYR A O 1
ATOM 1631 N N . GLU A 1 198 ? 6.034 -3.961 -22.944 1.00 83.19 198 GLU A N 1
ATOM 1632 C CA . GLU A 1 198 ? 4.663 -4.119 -23.421 1.00 83.19 198 GLU A CA 1
ATOM 1633 C C . GLU A 1 198 ? 3.862 -5.063 -22.511 1.00 83.19 198 GLU A C 1
ATOM 1635 O O . GLU A 1 198 ? 2.795 -4.678 -22.044 1.00 83.19 198 GLU A O 1
ATOM 1640 N N . ASP A 1 199 ? 4.422 -6.217 -22.128 1.00 84.00 199 ASP A N 1
ATOM 1641 C CA . ASP A 1 199 ? 3.834 -7.102 -21.104 1.00 84.00 199 ASP A CA 1
ATOM 1642 C C . ASP A 1 199 ? 3.659 -6.371 -19.761 1.00 84.00 199 ASP A C 1
ATOM 1644 O O . ASP A 1 199 ? 2.588 -6.412 -19.157 1.00 84.00 199 ASP A O 1
ATOM 1648 N N . LEU A 1 200 ? 4.676 -5.627 -19.307 1.00 83.19 200 LEU A N 1
ATOM 1649 C CA . LEU A 1 200 ? 4.572 -4.818 -18.090 1.00 83.19 200 LEU A CA 1
ATOM 1650 C C . LEU A 1 200 ? 3.478 -3.745 -18.210 1.00 83.19 200 LEU A C 1
ATOM 1652 O O . LEU A 1 200 ? 2.707 -3.554 -17.278 1.00 83.19 200 LEU A O 1
ATOM 1656 N N . TYR A 1 201 ? 3.388 -3.055 -19.345 1.00 83.25 201 TYR A N 1
ATOM 1657 C CA . TYR A 1 201 ? 2.391 -2.017 -19.596 1.00 83.25 201 TYR A CA 1
ATOM 1658 C C . TYR A 1 201 ? 0.968 -2.575 -19.562 1.00 83.25 201 TYR A C 1
ATOM 1660 O O . TYR A 1 201 ? 0.131 -2.041 -18.837 1.00 83.25 201 TYR A O 1
ATOM 1668 N N . HIS A 1 202 ? 0.720 -3.691 -20.251 1.00 80.50 202 HIS A N 1
ATOM 1669 C CA . HIS A 1 202 ? -0.577 -4.367 -20.219 1.00 80.50 202 HIS A CA 1
ATOM 1670 C C . HIS A 1 202 ? -0.952 -4.829 -18.808 1.00 80.50 202 HIS A C 1
ATOM 1672 O O . HIS A 1 202 ? -2.101 -4.683 -18.395 1.00 80.50 202 HIS A O 1
ATOM 1678 N N . ARG A 1 203 ? 0.013 -5.316 -18.016 1.00 77.25 203 ARG A N 1
ATOM 1679 C CA . ARG A 1 203 ? -0.239 -5.671 -16.609 1.00 77.25 203 ARG A CA 1
ATOM 1680 C C . ARG A 1 203 ? -0.582 -4.465 -15.741 1.00 77.25 203 ARG A C 1
ATOM 1682 O O . ARG A 1 203 ? -1.376 -4.608 -14.819 1.00 77.25 203 ARG A O 1
ATOM 1689 N N . LEU A 1 204 ? 0.019 -3.307 -16.016 1.00 76.69 204 LEU A N 1
ATOM 1690 C CA . LEU A 1 204 ? -0.196 -2.080 -15.249 1.00 76.69 204 LEU A CA 1
ATOM 1691 C C . LEU A 1 204 ? -1.497 -1.349 -15.624 1.00 76.69 204 LEU A C 1
ATOM 1693 O O . LEU A 1 204 ? -2.026 -0.633 -14.776 1.00 76.69 204 LEU A O 1
ATOM 1697 N N . ILE A 1 205 ? -1.988 -1.484 -16.861 1.00 75.56 205 ILE A N 1
ATOM 1698 C CA . ILE A 1 205 ? -3.165 -0.746 -17.355 1.00 75.56 205 ILE A CA 1
ATOM 1699 C C . ILE A 1 205 ? -4.405 -1.622 -17.503 1.00 75.56 205 ILE A C 1
ATOM 1701 O O . ILE A 1 205 ? -5.458 -1.238 -17.000 1.00 75.56 205 ILE A O 1
ATOM 1705 N N . ASP A 1 206 ? -4.308 -2.759 -18.197 1.00 60.38 206 ASP A N 1
ATOM 1706 C CA . ASP A 1 206 ? -5.494 -3.313 -18.854 1.00 60.38 206 ASP A CA 1
ATOM 1707 C C . ASP A 1 206 ? -6.298 -4.295 -18.011 1.00 60.38 206 ASP A C 1
ATOM 1709 O O . ASP A 1 206 ? -7.509 -4.241 -18.132 1.00 60.38 206 ASP A O 1
ATOM 1713 N N . ASN A 1 207 ? -5.689 -5.178 -17.199 1.00 55.47 207 ASN A N 1
ATOM 1714 C CA . ASN A 1 207 ? -6.393 -6.100 -16.268 1.00 55.47 207 ASN A CA 1
ATOM 1715 C C . ASN A 1 207 ? -5.447 -7.064 -15.509 1.00 55.47 207 ASN A C 1
ATOM 1717 O O . ASN A 1 207 ? -5.861 -8.128 -15.042 1.00 55.47 207 ASN A O 1
ATOM 1721 N N . GLY A 1 208 ? -4.154 -6.745 -15.386 1.00 57.84 208 GLY A N 1
ATOM 1722 C CA . GLY A 1 208 ? -3.242 -7.568 -14.587 1.00 57.84 208 GLY A CA 1
ATOM 1723 C C . GLY A 1 208 ? -3.608 -7.543 -13.094 1.00 57.84 208 GLY A C 1
ATOM 1724 O O . GLY A 1 208 ? -4.238 -6.587 -12.634 1.00 57.84 208 GLY A O 1
ATOM 1725 N N . PRO A 1 209 ? -3.210 -8.558 -12.299 1.00 59.91 209 PRO A N 1
ATOM 1726 C CA . PRO A 1 209 ? -3.347 -8.489 -10.848 1.00 59.91 209 PRO A CA 1
ATOM 1727 C C . PRO A 1 209 ? -2.671 -7.208 -10.349 1.00 59.91 209 PRO A C 1
ATOM 1729 O O . PRO A 1 209 ? -1.460 -7.039 -10.516 1.00 59.91 209 PRO A O 1
ATOM 1732 N N . LYS A 1 210 ? -3.468 -6.288 -9.785 1.00 65.62 210 LYS A N 1
ATOM 1733 C CA . LYS A 1 210 ? -2.978 -4.976 -9.349 1.00 65.62 210 LYS A CA 1
ATOM 1734 C C . LYS A 1 210 ? -1.822 -5.172 -8.377 1.00 65.62 210 LYS A C 1
ATOM 1736 O O . LYS A 1 210 ? -1.949 -5.883 -7.381 1.00 65.62 210 LYS A O 1
ATOM 1741 N N . LEU A 1 211 ? -0.702 -4.520 -8.676 1.00 69.56 211 LEU A N 1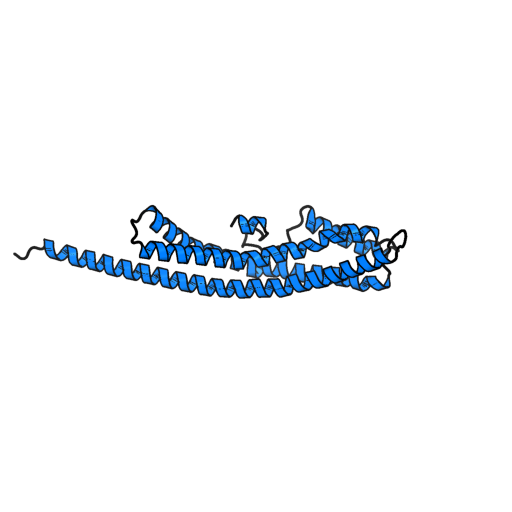
ATOM 1742 C CA . LEU A 1 211 ? 0.492 -4.535 -7.839 1.00 69.56 211 LEU A CA 1
ATOM 1743 C C . LEU A 1 211 ? 0.259 -3.635 -6.629 1.00 69.56 211 LEU A C 1
ATOM 1745 O O . LEU A 1 211 ? 0.622 -2.459 -6.630 1.00 69.56 211 LEU A O 1
ATOM 1749 N N . ALA A 1 212 ? -0.430 -4.183 -5.640 1.00 72.19 212 ALA A N 1
ATOM 1750 C CA . ALA A 1 212 ? -0.885 -3.475 -4.461 1.00 72.19 212 ALA A CA 1
ATOM 1751 C C . ALA A 1 212 ? -0.848 -4.409 -3.252 1.00 72.19 212 ALA A C 1
ATOM 1753 O O . ALA A 1 212 ? -1.000 -5.625 -3.381 1.00 72.19 212 ALA A O 1
ATOM 1754 N N . LEU A 1 213 ? -0.670 -3.818 -2.074 1.00 75.94 213 LEU A N 1
ATOM 1755 C CA . LEU A 1 213 ? -0.881 -4.526 -0.818 1.00 75.94 213 LEU A CA 1
ATOM 1756 C C . LEU A 1 213 ? -2.363 -4.867 -0.672 1.00 75.94 213 LEU A C 1
ATOM 1758 O O . LEU A 1 213 ? -3.210 -4.072 -1.057 1.00 75.94 213 LEU A O 1
ATOM 1762 N N . THR A 1 214 ? -2.691 -6.025 -0.118 1.00 78.81 214 THR A N 1
ATOM 1763 C CA . THR A 1 214 ? -4.070 -6.478 0.083 1.00 78.81 214 THR A CA 1
ATOM 1764 C C . THR A 1 214 ? -4.504 -6.357 1.541 1.00 78.81 214 THR A C 1
ATOM 1766 O O . THR A 1 214 ? -3.688 -6.324 2.462 1.00 78.81 214 THR A O 1
ATOM 1769 N N . ILE A 1 215 ? -5.817 -6.280 1.741 1.00 71.75 215 ILE A N 1
ATOM 1770 C CA . ILE A 1 215 ? -6.509 -6.449 3.016 1.00 71.75 215 ILE A CA 1
ATOM 1771 C C . ILE A 1 215 ? -7.107 -7.856 2.978 1.00 71.75 215 ILE A C 1
ATOM 1773 O O . ILE A 1 215 ? -8.200 -8.069 2.447 1.00 71.75 215 ILE A O 1
ATOM 1777 N N . GLY A 1 216 ? -6.350 -8.832 3.474 1.00 65.75 216 GLY A N 1
ATOM 1778 C CA . GLY A 1 216 ? -6.739 -10.242 3.497 1.00 65.75 216 G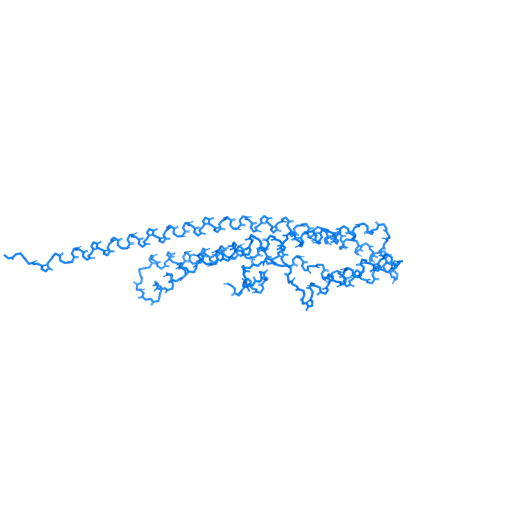LY A CA 1
ATOM 1779 C C . GLY A 1 216 ? -7.240 -10.757 2.137 1.00 65.75 216 GLY A C 1
ATOM 1780 O O . GLY A 1 216 ? -6.708 -10.353 1.097 1.00 65.75 216 GLY A O 1
ATOM 1781 N N . PRO A 1 217 ? -8.270 -11.626 2.121 1.00 63.62 217 PRO A N 1
ATOM 1782 C CA . PRO A 1 217 ? -8.910 -12.097 0.892 1.00 63.62 217 PRO A CA 1
ATOM 1783 C C . PRO A 1 217 ? -9.874 -11.069 0.272 1.00 63.62 217 PRO A C 1
ATOM 1785 O O . PRO A 1 217 ? -10.484 -11.361 -0.751 1.00 63.62 217 PRO A O 1
ATOM 1788 N N . MET A 1 218 ? -10.060 -9.895 0.888 1.00 63.44 218 MET A N 1
ATOM 1789 C CA . MET A 1 218 ? -11.146 -8.983 0.528 1.00 63.44 218 MET A CA 1
ATOM 1790 C C . MET A 1 218 ? -10.806 -8.082 -0.657 1.00 63.44 218 MET A C 1
ATOM 1792 O O . MET A 1 218 ? -11.445 -8.181 -1.703 1.00 63.44 218 MET A O 1
ATOM 1796 N N . ARG A 1 219 ? -9.845 -7.160 -0.507 1.00 68.88 219 ARG A N 1
ATOM 1797 C CA . ARG A 1 219 ? -9.546 -6.140 -1.532 1.00 68.88 219 ARG A CA 1
ATOM 1798 C C . ARG A 1 219 ? -8.087 -5.693 -1.512 1.00 68.88 219 ARG A C 1
ATOM 1800 O O . ARG A 1 219 ? -7.403 -5.787 -0.499 1.00 68.88 219 ARG A O 1
ATOM 1807 N N . ALA A 1 220 ? -7.616 -5.182 -2.646 1.00 68.31 220 ALA A N 1
ATOM 1808 C CA . ALA A 1 220 ? -6.316 -4.530 -2.775 1.00 68.31 220 ALA A CA 1
ATOM 1809 C C . ALA A 1 220 ? -6.387 -3.055 -2.342 1.00 68.31 220 ALA A C 1
ATOM 1811 O O . ALA A 1 220 ? -7.292 -2.343 -2.765 1.00 68.31 220 ALA A O 1
ATOM 1812 N N . ILE A 1 221 ? -5.412 -2.593 -1.558 1.00 64.81 221 ILE A N 1
ATOM 1813 C CA . ILE A 1 221 ? -5.258 -1.220 -1.069 1.00 64.81 221 ILE A CA 1
ATOM 1814 C C . ILE A 1 221 ? -4.796 -0.319 -2.218 1.00 64.81 221 ILE A C 1
ATOM 1816 O O . ILE A 1 221 ? -3.625 -0.237 -2.581 1.00 64.81 221 ILE A O 1
ATOM 1820 N N . THR A 1 222 ? -5.755 0.383 -2.788 1.00 64.25 222 THR A N 1
ATOM 1821 C CA . THR A 1 222 ? -5.615 1.458 -3.767 1.00 64.25 222 THR A CA 1
ATOM 1822 C C . THR A 1 222 ? -6.194 2.750 -3.197 1.00 64.25 222 THR A C 1
ATOM 1824 O O . THR A 1 222 ? -6.956 2.706 -2.238 1.00 64.25 222 THR A O 1
ATOM 1827 N N . TYR A 1 223 ? -5.891 3.905 -3.800 1.00 59.31 223 TYR A N 1
ATOM 1828 C CA . TYR A 1 223 ? -6.481 5.178 -3.362 1.00 59.31 223 TYR A CA 1
ATOM 1829 C C . TYR A 1 223 ? -8.009 5.118 -3.265 1.00 59.31 223 TYR A C 1
ATOM 1831 O O . TYR A 1 223 ? -8.552 5.576 -2.273 1.00 59.31 223 TYR A O 1
ATOM 1839 N N . MET A 1 224 ? -8.685 4.500 -4.240 1.00 60.41 224 MET A N 1
ATOM 1840 C CA . MET A 1 224 ? -10.146 4.361 -4.210 1.00 60.41 224 MET A CA 1
ATOM 1841 C C . MET A 1 224 ? -10.608 3.527 -3.017 1.00 60.41 224 MET A C 1
ATOM 1843 O O . MET A 1 224 ? -11.431 3.978 -2.235 1.00 60.41 224 MET A O 1
ATOM 1847 N N . THR A 1 225 ? -10.005 2.359 -2.804 1.00 59.62 225 THR A N 1
ATOM 1848 C CA . THR A 1 225 ? -10.382 1.502 -1.672 1.00 59.62 225 THR A CA 1
ATOM 1849 C C . THR A 1 225 ? -10.003 2.107 -0.320 1.00 59.62 225 THR A C 1
ATOM 1851 O O . THR A 1 225 ? -10.637 1.790 0.668 1.00 59.62 225 THR A O 1
ATOM 1854 N N . SER A 1 226 ? -8.986 2.971 -0.251 1.00 59.31 226 SER A N 1
ATOM 1855 C CA . SER A 1 226 ? -8.620 3.680 0.984 1.00 59.31 226 SER A CA 1
ATOM 1856 C C . SER A 1 226 ? -9.615 4.777 1.374 1.00 59.31 226 SER A C 1
ATOM 1858 O O . SER A 1 226 ? -9.573 5.216 2.513 1.00 59.31 226 SER A O 1
ATOM 1860 N N . PHE A 1 227 ? -10.469 5.229 0.448 1.00 57.53 227 PHE A N 1
ATOM 1861 C CA . PHE A 1 227 ? -11.586 6.140 0.733 1.00 57.53 227 PHE A CA 1
ATOM 1862 C C . PHE A 1 227 ? -12.934 5.410 0.866 1.00 57.53 227 PHE A C 1
ATOM 1864 O O . PHE A 1 227 ? -13.911 6.020 1.287 1.00 57.53 227 PHE A O 1
ATOM 1871 N N . GLU A 1 228 ? -12.999 4.133 0.478 1.00 51.59 228 GLU A N 1
ATOM 1872 C CA . GLU A 1 228 ? -14.180 3.269 0.644 1.00 51.59 228 GLU A CA 1
ATOM 1873 C C . GLU A 1 228 ? -14.206 2.534 1.997 1.00 51.59 228 GLU A C 1
ATOM 1875 O O . GLU A 1 228 ? -15.263 2.038 2.385 1.00 51.59 228 GLU A O 1
ATOM 1880 N N . VAL A 1 229 ? -13.053 2.423 2.668 1.00 44.44 229 VAL A N 1
ATOM 1881 C CA . VAL A 1 229 ? -12.876 1.827 4.007 1.00 44.44 229 VAL A CA 1
ATOM 1882 C C . VAL A 1 229 ? -12.963 2.917 5.063 1.00 44.44 229 VAL A C 1
ATOM 1884 O O . VAL A 1 229 ? -13.646 2.671 6.080 1.00 44.44 229 VAL A O 1
#

Organism: Blomia tropicalis (NCBI:txid40697)

pLDDT: mean 77.67, std 10.78, range [40.72, 90.88]

Secondary structure (DSSP, 8-state):
---GGGTHHHHHHHHHHHHHHHHHHHHHHHHHHHHHHHHHHHHHHHHHHHHHHHHHHHHHHHHHHHHHHHHHT--SS----GGGHHHHHHHHHHHHHHHHHHHHHIIIIIHHHHHHHHHHHHHHHHHHHHHHHHS---HHHHHHHHHHHHHHHHHHHHHHHHHHHHHHHHTGGGGTHHHHHHH--SSTHHHHHHHHHHHHHHHHHTSS---S-EETTTEE--HHHHHH-

Foldseek 3Di:
DPDPVVPVVVVVVVVVVVVVVVVVVVLVVLLVVLVVLLVVLLVVLVVLLCVLLVQLVVLVVVVVVQLVVQVVVPDPQRARDPVCVVSLVVSLVVLVVSLVVLVVCLAPPQQASLQVSVVSCVVLVVVLVCCVPPHDDDPVVVVVSVVSVVSSVVSLLSNQVSQQVSLVSSLVLLVCLVVVLSNLDDDPVSVVSSVSSVVVNCLSPPDNDRSGRHNHPPGGRHPVVSVVD

Radius of gyration: 27.67 Å; chains: 1; bounding box: 65×31×97 Å